Protein AF-A0A813QJ41-F1 (afdb_monomer_lite)

Foldseek 3Di:
DDDDDDDDDDDDPDDDDDPPPPPPPPPPPPPPPPPPDDDPPPCPPPVLVLLLCLCVLLVHDLPDDLVVSVVSLVVQLVVLPLVVVVVCNPRSVVSNVSSVVSNVQCVDPVSSVVSVVSNVVVVVVVVVVVVVVVVVVVVVVVVVVVVVVVVVVVVVVVVVVVVVVVVVVVVVVVVVVVVVVVVVVVCVVVVVVVVVVVVVVVVVVVVPDDDDDDDDDDPDDPDPDDD

Secondary structure (DSSP, 8-state):
----PPPPPP----PPPP------------------SSS-S----HHHHHHHTHHHHHT--TT--HHHHHHHHHHHHHHH-GGG-TTSHHHHHHHHHHHHHHHHHHHSHHHHHHHHHHHHHHHHHHHHHHHHHHHHHHHHHHHHHHHHHHHHHHHHHHHHHHHHHHHHHHHHHHHHHHHHHHHHHHTHHHHHHHHHHHHHHHHHHHTS---------PPPPPPPP--

InterPro domains:
  IPR001623 DnaJ domain [PF00226] (56-114)
  IPR001623 DnaJ domain [PR00625] (55-73)
  IPR001623 DnaJ domain [PR00625] (73-88)
  IPR001623 DnaJ domain [PR00625] (91-111)
  IPR001623 DnaJ domain [PS50076] (53-120)
  IPR001623 DnaJ domain [SM00271] (52-111)
  IPR001623 DnaJ domain [cd06257] (52-108)
  IPR036869 Chaperone J-domain superfamily [G3DSA:1.10.287.110] (46-141)
  IPR036869 Chaperone J-domain superfamily [SSF46565] (53-119)
  IPR042858 DnaJ homolog subfamily C member 8 [PTHR15606] (56-131)

Radius of gyration: 48.99 Å; chains: 1; bounding box: 105×66×130 Å

pLDDT: mean 74.3, std 21.2, range [27.84, 97.12]

Structure (mmCIF, N/CA/C/O backbone):
data_AF-A0A813QJ41-F1
#
_entry.id   AF-A0A813QJ41-F1
#
loop_
_atom_site.group_PDB
_atom_site.id
_atom_site.type_symbol
_atom_site.label_atom_id
_atom_site.label_alt_id
_atom_site.label_comp_id
_atom_site.label_asym_id
_atom_site.label_entity_id
_atom_site.label_seq_id
_atom_site.pdbx_PDB_ins_code
_atom_site.Cartn_x
_atom_site.Cartn_y
_atom_site.Cartn_z
_atom_site.occupancy
_atom_site.B_iso_or_equiv
_atom_site.auth_seq_id
_atom_site.auth_comp_id
_atom_site.auth_asym_id
_atom_site.auth_atom_id
_atom_site.pdbx_PDB_model_num
ATOM 1 N N . MET A 1 1 ? 64.466 35.428 -33.118 1.00 45.59 1 MET A N 1
ATOM 2 C CA . MET A 1 1 ? 63.566 35.087 -31.997 1.00 45.59 1 MET A CA 1
ATOM 3 C C . MET A 1 1 ? 62.638 33.987 -32.477 1.00 45.59 1 MET A C 1
ATOM 5 O O . MET A 1 1 ? 61.825 34.249 -33.348 1.00 45.59 1 MET A O 1
ATOM 9 N N . ASN A 1 2 ? 62.833 32.763 -31.991 1.00 49.00 2 ASN A N 1
ATOM 10 C CA . ASN A 1 2 ? 61.961 31.618 -32.255 1.00 49.00 2 ASN A CA 1
ATOM 11 C C . ASN A 1 2 ? 61.271 31.241 -30.940 1.00 49.00 2 ASN A C 1
ATOM 13 O O . ASN A 1 2 ? 61.963 31.115 -29.929 1.00 49.00 2 ASN A O 1
ATOM 17 N N . PRO A 1 3 ? 59.954 31.016 -30.961 1.00 51.16 3 PRO A N 1
ATOM 18 C CA . PRO A 1 3 ? 59.340 29.988 -30.126 1.00 51.16 3 PRO A CA 1
ATOM 19 C C . PRO A 1 3 ? 58.503 29.053 -31.020 1.00 51.16 3 PRO A C 1
ATOM 21 O O . PRO A 1 3 ? 57.574 29.477 -31.693 1.00 51.16 3 PRO A O 1
ATOM 24 N N . SER A 1 4 ? 58.983 27.832 -31.253 1.00 46.88 4 SER A N 1
ATOM 25 C CA . SER A 1 4 ? 58.663 26.612 -30.488 1.00 46.88 4 SER A CA 1
ATOM 26 C C . SER A 1 4 ? 57.298 26.024 -30.866 1.00 46.88 4 SER A C 1
ATOM 28 O O . SER A 1 4 ? 56.255 26.390 -30.331 1.00 46.88 4 SER A O 1
ATOM 30 N N . VAL A 1 5 ? 57.344 25.111 -31.838 1.00 57.12 5 VAL A N 1
ATOM 31 C CA . VAL A 1 5 ? 56.237 24.256 -32.284 1.00 57.12 5 VAL A CA 1
ATOM 32 C C . VAL A 1 5 ? 56.016 23.157 -31.233 1.00 57.12 5 VAL A C 1
ATOM 34 O O . VAL A 1 5 ? 56.995 22.509 -30.854 1.00 57.12 5 VAL A O 1
ATOM 37 N N . PRO A 1 6 ? 54.784 22.897 -30.759 1.00 59.56 6 PRO A N 1
ATOM 38 C CA . PRO A 1 6 ? 54.526 21.749 -29.896 1.00 59.56 6 PRO A CA 1
ATOM 39 C C . PRO A 1 6 ? 54.575 20.436 -30.707 1.00 59.56 6 PRO A C 1
ATOM 41 O O . PRO A 1 6 ? 54.076 20.397 -31.836 1.00 59.56 6 PRO A O 1
ATOM 44 N N . PRO A 1 7 ? 55.162 19.351 -30.170 1.00 53.16 7 PRO A N 1
ATOM 45 C CA . PRO A 1 7 ? 55.299 18.092 -30.892 1.00 53.16 7 PRO A CA 1
ATOM 46 C C . PRO A 1 7 ? 53.970 17.331 -30.985 1.00 53.16 7 PRO A C 1
ATOM 48 O O . PRO A 1 7 ? 53.174 17.302 -30.047 1.00 53.16 7 PRO A O 1
ATOM 51 N N . ALA A 1 8 ? 53.769 16.675 -32.130 1.00 48.00 8 ALA A N 1
ATOM 52 C CA . ALA A 1 8 ? 52.664 15.767 -32.394 1.00 48.00 8 ALA A CA 1
ATOM 53 C C . ALA A 1 8 ? 52.637 14.616 -31.375 1.00 48.00 8 ALA A C 1
ATOM 55 O O . ALA A 1 8 ? 53.604 13.865 -31.239 1.00 48.00 8 ALA A O 1
ATOM 56 N N . THR A 1 9 ? 51.517 14.471 -30.670 1.00 46.03 9 THR A N 1
ATOM 57 C CA . THR A 1 9 ? 51.250 13.328 -29.797 1.00 46.03 9 THR A CA 1
ATOM 58 C C . THR A 1 9 ? 50.919 12.113 -30.659 1.00 46.03 9 THR A C 1
ATOM 60 O O . THR A 1 9 ? 49.951 12.104 -31.418 1.00 46.03 9 THR A O 1
ATOM 63 N N . THR A 1 10 ? 51.759 11.092 -30.560 1.00 52.94 10 THR A N 1
ATOM 64 C CA . THR A 1 10 ? 51.550 9.755 -31.113 1.00 52.94 10 THR A CA 1
ATOM 65 C C . THR A 1 10 ? 50.331 9.078 -30.467 1.00 52.94 10 THR A C 1
ATOM 67 O O . THR A 1 10 ? 50.107 9.247 -29.267 1.00 52.94 10 THR A O 1
ATOM 70 N N . PRO A 1 11 ? 49.536 8.281 -31.206 1.00 43.28 11 PRO A N 1
ATOM 71 C CA . PRO A 1 11 ? 48.496 7.463 -30.598 1.00 43.28 11 PRO A CA 1
ATOM 72 C C . PRO A 1 11 ? 49.135 6.285 -29.852 1.00 43.28 11 PRO A C 1
ATOM 74 O O . PRO A 1 11 ? 49.730 5.387 -30.447 1.00 43.28 11 PRO A O 1
ATOM 77 N N . THR A 1 12 ? 49.011 6.312 -28.529 1.00 53.06 12 THR A N 1
ATOM 78 C CA . THR A 1 12 ? 49.316 5.206 -27.619 1.00 53.06 12 THR A CA 1
ATOM 79 C C . THR A 1 12 ? 48.526 3.952 -28.024 1.00 53.06 12 THR A C 1
ATOM 81 O O . THR A 1 12 ? 47.307 4.044 -28.201 1.00 53.06 12 THR A O 1
ATOM 84 N N . PRO A 1 13 ? 49.157 2.770 -28.148 1.00 44.47 13 PRO A N 1
ATOM 85 C CA . PRO A 1 13 ? 48.426 1.528 -28.349 1.00 44.47 13 PRO A CA 1
ATOM 86 C C . PRO A 1 13 ? 47.604 1.222 -27.092 1.00 44.47 13 PRO A C 1
ATOM 88 O O . PRO A 1 13 ? 48.145 1.124 -25.990 1.00 44.47 13 PRO A O 1
ATOM 91 N N . SER A 1 14 ? 46.284 1.110 -27.274 1.00 50.28 14 SER A N 1
ATOM 92 C CA . SER A 1 14 ? 45.329 0.680 -26.249 1.00 50.28 14 SER A CA 1
ATOM 93 C C . SER A 1 14 ? 45.817 -0.594 -25.567 1.00 50.28 14 SER A C 1
ATOM 95 O O . SER A 1 14 ? 45.905 -1.649 -26.195 1.00 50.28 14 SER A O 1
ATOM 97 N N . GLN A 1 15 ? 46.114 -0.491 -24.273 1.00 49.81 15 GLN A N 1
ATOM 98 C CA . GLN A 1 15 ? 46.201 -1.659 -23.410 1.00 49.81 15 GLN A CA 1
ATOM 99 C C . GLN A 1 15 ? 44.831 -2.356 -23.360 1.00 49.81 15 GLN A C 1
ATOM 101 O O . GLN A 1 15 ? 43.805 -1.671 -23.309 1.00 49.81 15 GLN A O 1
ATOM 106 N N . PRO A 1 16 ? 44.787 -3.698 -23.349 1.00 51.34 16 PRO A N 1
ATOM 107 C CA . PRO A 1 16 ? 43.549 -4.423 -23.120 1.00 51.34 16 PRO A CA 1
ATOM 108 C C . PRO A 1 16 ? 43.095 -4.206 -21.671 1.00 51.34 16 PRO A C 1
ATOM 110 O O . PRO A 1 16 ? 43.855 -4.422 -20.726 1.00 51.34 16 PRO A O 1
ATOM 113 N N . LEU A 1 17 ? 41.850 -3.756 -21.508 1.00 42.66 17 LEU A N 1
ATOM 114 C CA . LEU A 1 17 ? 41.169 -3.712 -20.215 1.00 42.66 17 LEU A CA 1
ATOM 115 C C . LEU A 1 17 ? 41.052 -5.139 -19.645 1.00 42.66 17 LEU A C 1
ATOM 117 O O . LEU A 1 17 ? 40.815 -6.075 -20.413 1.00 42.66 17 LEU A O 1
ATOM 121 N N . PRO A 1 18 ? 41.210 -5.316 -18.322 1.00 42.50 18 PRO A N 1
ATOM 122 C CA . PRO A 1 18 ? 41.155 -6.625 -17.687 1.00 42.50 18 PRO A CA 1
ATOM 123 C C . PRO A 1 18 ? 39.757 -7.238 -17.813 1.00 42.50 18 PRO A C 1
ATOM 125 O O . PRO A 1 18 ? 38.746 -6.540 -17.712 1.00 42.50 18 PRO A O 1
ATOM 128 N N . GLU A 1 19 ? 39.718 -8.557 -18.018 1.00 52.25 19 GLU A N 1
ATOM 129 C CA . GLU A 1 19 ? 38.514 -9.382 -17.943 1.00 52.25 19 GLU A CA 1
ATOM 130 C C . GLU A 1 19 ? 37.851 -9.214 -16.573 1.00 52.25 19 GLU A C 1
ATOM 132 O O . GLU A 1 19 ? 38.176 -9.892 -15.598 1.00 52.25 19 GLU A O 1
ATOM 137 N N . THR A 1 20 ? 36.881 -8.306 -16.492 1.00 41.53 20 THR A N 1
ATOM 138 C CA . THR A 1 20 ? 35.917 -8.311 -15.399 1.00 41.53 20 THR A CA 1
ATOM 139 C C . THR A 1 20 ? 34.983 -9.486 -15.631 1.00 41.53 20 THR A C 1
ATOM 141 O O . THR A 1 20 ? 34.042 -9.428 -16.426 1.00 41.53 20 THR A O 1
ATOM 144 N N . ILE A 1 21 ? 35.298 -10.567 -14.925 1.00 46.41 21 ILE A N 1
ATOM 145 C CA . ILE A 1 21 ? 34.441 -11.707 -14.625 1.00 46.41 21 ILE A CA 1
ATOM 146 C C . ILE A 1 21 ? 33.029 -11.181 -14.344 1.00 46.41 21 ILE A C 1
ATOM 148 O O . ILE A 1 21 ? 32.762 -10.577 -13.305 1.00 46.41 21 ILE A O 1
ATOM 152 N N . LYS A 1 22 ? 32.116 -11.400 -15.295 1.00 44.56 22 LYS A N 1
ATOM 153 C CA . LYS A 1 22 ? 30.679 -11.262 -15.069 1.00 44.56 22 LYS A CA 1
ATOM 154 C C . LYS A 1 22 ? 30.246 -12.418 -14.179 1.00 44.56 22 LYS A C 1
ATOM 156 O O . LYS A 1 22 ? 29.778 -13.444 -14.660 1.00 44.56 22 LYS A O 1
ATOM 161 N N . GLN A 1 23 ? 30.431 -12.262 -12.877 1.00 37.78 23 GLN A N 1
ATOM 162 C CA . GLN A 1 23 ? 29.629 -13.003 -11.924 1.00 37.78 23 GLN A CA 1
ATOM 163 C C . GLN A 1 23 ? 28.302 -12.253 -11.840 1.00 37.78 23 GLN A C 1
ATOM 165 O O . GLN A 1 23 ? 28.161 -11.277 -11.107 1.00 37.78 23 GLN A O 1
ATOM 170 N N . GLU A 1 24 ? 27.355 -12.647 -12.690 1.00 45.88 24 GLU A N 1
ATOM 171 C CA . GLU A 1 24 ? 25.970 -12.239 -12.506 1.00 45.88 24 GLU A CA 1
ATOM 172 C C . GLU A 1 24 ? 25.544 -12.699 -11.107 1.00 45.88 24 GLU A C 1
ATOM 174 O O . GLU A 1 24 ? 25.687 -13.889 -10.798 1.00 45.88 24 GLU A O 1
ATOM 179 N N . PRO A 1 25 ? 25.024 -11.820 -10.231 1.00 40.38 25 PRO A N 1
ATOM 180 C CA . PRO A 1 25 ? 24.236 -12.313 -9.128 1.00 40.38 25 PRO A CA 1
ATOM 181 C C . PRO A 1 25 ? 22.975 -12.902 -9.757 1.00 40.38 25 PRO A C 1
ATOM 183 O O . PRO A 1 25 ? 22.019 -12.195 -10.070 1.00 40.38 25 PRO A O 1
ATOM 186 N N . SER A 1 26 ? 22.999 -14.219 -9.963 1.00 41.19 26 SER A N 1
ATOM 187 C CA . SER A 1 26 ? 21.803 -15.043 -10.041 1.00 41.19 26 SER A CA 1
ATOM 188 C C . SER A 1 26 ? 21.040 -14.801 -8.746 1.00 41.19 26 SER A C 1
ATOM 190 O O . SER A 1 26 ? 21.241 -15.489 -7.745 1.00 41.19 26 SER A O 1
ATOM 192 N N . ILE A 1 27 ? 20.192 -13.773 -8.746 1.00 38.06 27 ILE A N 1
ATOM 193 C CA . ILE A 1 27 ? 19.140 -13.632 -7.757 1.00 38.06 27 ILE A CA 1
ATOM 194 C C . ILE A 1 27 ? 18.175 -14.745 -8.117 1.00 38.06 27 ILE A C 1
ATOM 196 O O . ILE A 1 27 ? 17.270 -14.586 -8.936 1.00 38.06 27 ILE A O 1
ATOM 200 N N . THR A 1 28 ? 18.445 -15.913 -7.541 1.00 32.81 28 THR A N 1
ATOM 201 C CA . THR A 1 28 ? 17.467 -16.966 -7.364 1.00 32.81 28 THR A CA 1
ATOM 202 C C . THR A 1 28 ? 16.201 -16.259 -6.920 1.00 32.81 28 THR A C 1
ATOM 204 O O . THR A 1 28 ? 16.167 -15.662 -5.841 1.00 32.81 28 THR A O 1
ATOM 207 N N . ILE A 1 29 ? 15.179 -16.276 -7.777 1.00 43.28 29 ILE A N 1
ATOM 208 C CA . ILE A 1 29 ? 13.811 -16.010 -7.363 1.00 43.28 29 ILE A CA 1
ATOM 209 C C . ILE A 1 29 ? 13.496 -17.169 -6.426 1.00 43.28 29 ILE A C 1
ATOM 211 O O . ILE A 1 29 ? 12.966 -18.202 -6.826 1.00 43.28 29 ILE A O 1
ATOM 215 N N . SER A 1 30 ? 13.952 -17.030 -5.181 1.00 32.22 30 SER A N 1
ATOM 216 C CA . SER A 1 30 ? 13.439 -17.789 -4.070 1.00 32.22 30 SER A CA 1
ATOM 217 C C . SER A 1 30 ? 11.982 -17.395 -4.046 1.00 32.22 30 SER A C 1
ATOM 219 O O . SER A 1 30 ? 11.634 -16.244 -3.776 1.00 32.22 30 SER A O 1
ATOM 221 N N . SER A 1 31 ? 11.164 -18.336 -4.494 1.00 35.25 31 SER A N 1
ATOM 222 C CA . SER A 1 31 ? 9.739 -18.387 -4.275 1.00 35.25 31 SER A CA 1
ATOM 223 C C . SER A 1 31 ? 9.488 -18.089 -2.803 1.00 35.25 31 SER A C 1
ATOM 225 O O . SER A 1 31 ? 9.473 -18.994 -1.971 1.00 35.25 31 SER A O 1
ATOM 227 N N . PHE A 1 32 ? 9.322 -16.810 -2.475 1.00 32.81 32 PHE A N 1
ATOM 228 C CA . PHE A 1 32 ? 8.710 -16.416 -1.229 1.00 32.81 32 PHE A CA 1
ATOM 229 C C . PHE A 1 32 ? 7.241 -16.750 -1.418 1.00 32.81 32 PHE A C 1
ATOM 231 O O . PHE A 1 32 ? 6.456 -15.983 -1.982 1.00 32.81 32 PHE A O 1
ATOM 238 N N . THR A 1 33 ? 6.923 -17.995 -1.078 1.00 27.84 33 THR A N 1
ATOM 239 C CA . THR A 1 33 ? 5.570 -18.471 -0.883 1.00 27.84 33 THR A CA 1
ATOM 240 C C . THR A 1 33 ? 4.866 -17.410 -0.061 1.00 27.84 33 THR A C 1
ATOM 242 O O . THR A 1 33 ? 5.228 -17.144 1.082 1.00 27.84 33 THR A O 1
ATOM 245 N N . THR A 1 34 ? 3.897 -16.743 -0.681 1.00 30.14 34 THR A N 1
ATOM 246 C CA . THR A 1 34 ? 2.934 -15.917 0.035 1.00 30.14 34 THR A CA 1
ATOM 247 C C . THR A 1 34 ? 2.073 -16.881 0.844 1.00 30.14 34 THR A C 1
ATOM 249 O O . THR A 1 34 ? 1.002 -17.295 0.421 1.00 30.14 34 THR A O 1
ATOM 252 N N . THR A 1 35 ? 2.606 -17.320 1.976 1.00 31.19 35 THR A N 1
ATOM 253 C CA . THR A 1 35 ? 1.904 -18.025 3.045 1.00 31.19 35 THR A CA 1
ATOM 254 C C . THR A 1 35 ? 2.051 -17.180 4.294 1.00 31.19 35 THR A C 1
ATOM 256 O O . THR A 1 35 ? 2.619 -17.620 5.276 1.00 31.19 35 THR A O 1
ATOM 259 N N . GLU A 1 36 ? 1.616 -15.928 4.214 1.00 36.50 36 GLU A N 1
ATOM 260 C CA . GLU A 1 36 ? 1.377 -15.077 5.381 1.00 36.50 36 GLU A CA 1
ATOM 261 C C . GLU A 1 36 ? 0.341 -14.022 4.975 1.00 36.50 36 GLU A C 1
ATOM 263 O O . GLU A 1 36 ? 0.530 -12.811 4.939 1.00 36.50 36 GLU A O 1
ATOM 268 N N . THR A 1 37 ? -0.807 -14.522 4.543 1.00 39.03 37 THR A N 1
ATOM 269 C CA . THR A 1 37 ? -2.072 -13.833 4.751 1.00 39.03 37 THR A CA 1
ATOM 270 C C . THR A 1 37 ? -3.029 -14.897 5.226 1.00 39.03 37 THR A C 1
ATOM 272 O O . THR A 1 37 ? -3.152 -15.942 4.588 1.00 39.03 37 THR A O 1
ATOM 275 N N . THR A 1 38 ? -3.727 -14.570 6.308 1.00 40.72 38 THR A N 1
ATOM 276 C CA . THR A 1 38 ? -4.741 -15.370 7.001 1.00 40.72 38 THR A CA 1
ATOM 277 C C . THR A 1 38 ? -4.180 -16.110 8.210 1.00 40.72 38 THR A C 1
ATOM 279 O O . THR A 1 38 ? -3.469 -17.101 8.085 1.00 40.72 38 THR A O 1
ATOM 282 N N . THR A 1 39 ? -4.636 -15.668 9.384 1.00 36.84 39 THR A N 1
ATOM 283 C CA . THR A 1 39 ? -4.497 -16.318 10.701 1.00 36.84 39 THR A CA 1
ATOM 284 C C . THR A 1 39 ? -3.220 -16.022 11.482 1.00 36.84 39 THR A C 1
ATOM 286 O O . THR A 1 39 ? -2.508 -16.924 11.875 1.00 36.84 39 THR A O 1
ATOM 289 N N . ASP A 1 40 ? -2.979 -14.750 11.780 1.00 35.72 40 ASP A N 1
ATOM 290 C CA . ASP A 1 40 ? -2.459 -14.382 13.103 1.00 35.72 40 ASP A CA 1
ATOM 291 C C . ASP A 1 40 ? -2.990 -12.988 13.445 1.00 35.72 40 ASP A C 1
ATOM 293 O O . ASP A 1 40 ? -2.279 -11.995 13.574 1.00 35.72 40 ASP A O 1
ATOM 297 N N . ILE A 1 41 ? -4.318 -12.914 13.566 1.00 41.22 41 ILE A N 1
ATOM 298 C CA . ILE A 1 41 ? -4.865 -12.050 14.607 1.00 41.22 41 ILE A CA 1
ATOM 299 C C . ILE A 1 41 ? -4.407 -12.766 15.879 1.00 41.22 41 ILE A C 1
ATOM 301 O O . ILE A 1 41 ? -4.879 -13.890 16.095 1.00 41.22 41 ILE A O 1
ATOM 305 N N . PRO A 1 42 ? -3.452 -12.220 16.661 1.00 39.50 42 PRO A N 1
ATOM 306 C CA . PRO A 1 42 ? -3.102 -12.839 17.927 1.00 39.50 42 PRO A CA 1
ATOM 307 C C . PRO A 1 42 ? -4.416 -13.049 18.661 1.00 39.50 42 PRO A C 1
ATOM 309 O O . PRO A 1 42 ? -5.295 -12.190 18.587 1.00 39.50 42 PRO A O 1
ATOM 312 N N . ALA A 1 43 ? -4.581 -14.201 19.303 1.00 38.53 43 ALA A N 1
ATOM 313 C CA . ALA A 1 43 ? -5.676 -14.433 20.225 1.00 38.53 43 ALA A CA 1
ATOM 314 C C . ALA A 1 43 ? -5.567 -13.407 21.369 1.00 38.53 43 ALA A C 1
ATOM 316 O O . ALA A 1 43 ? -5.097 -13.711 22.463 1.00 38.53 43 ALA A O 1
ATOM 317 N N . ILE A 1 44 ? -5.944 -12.160 21.087 1.00 43.91 44 ILE A N 1
ATOM 318 C CA . ILE A 1 44 ? -6.290 -11.146 22.057 1.00 43.91 44 ILE A CA 1
ATOM 319 C C . ILE A 1 44 ? -7.416 -11.828 22.801 1.00 43.91 44 ILE A C 1
ATOM 321 O O . ILE A 1 44 ? -8.421 -12.226 22.201 1.00 43.91 44 ILE A O 1
ATOM 325 N N . LYS A 1 45 ? -7.155 -12.114 24.076 1.00 40.38 45 LYS A N 1
ATOM 326 C CA . LYS A 1 45 ? -8.075 -12.835 24.946 1.00 40.38 45 LYS A CA 1
ATOM 327 C C . LYS A 1 45 ? -9.447 -12.231 24.708 1.00 40.38 45 LYS A C 1
ATOM 329 O O . LYS A 1 45 ? -9.596 -11.014 24.749 1.00 40.38 45 LYS A O 1
ATOM 334 N N . THR A 1 46 ? -10.435 -13.066 24.423 1.00 46.00 46 THR A N 1
ATOM 335 C CA . THR A 1 46 ? -11.793 -12.630 24.080 1.00 46.00 46 THR A CA 1
ATOM 336 C C . THR A 1 46 ? -12.395 -11.682 25.121 1.00 46.00 46 THR A C 1
ATOM 338 O O . THR A 1 46 ? -13.329 -10.965 24.803 1.00 46.00 46 THR A O 1
ATOM 341 N N . GLU A 1 47 ? -11.845 -11.635 26.338 1.00 46.69 47 GLU A N 1
ATOM 342 C CA . GLU A 1 47 ? -12.190 -10.668 27.384 1.00 46.69 47 GLU A CA 1
ATOM 343 C C . GLU A 1 47 ? -11.546 -9.273 27.228 1.00 46.69 47 GLU A C 1
ATOM 345 O O . GLU A 1 47 ? -12.170 -8.29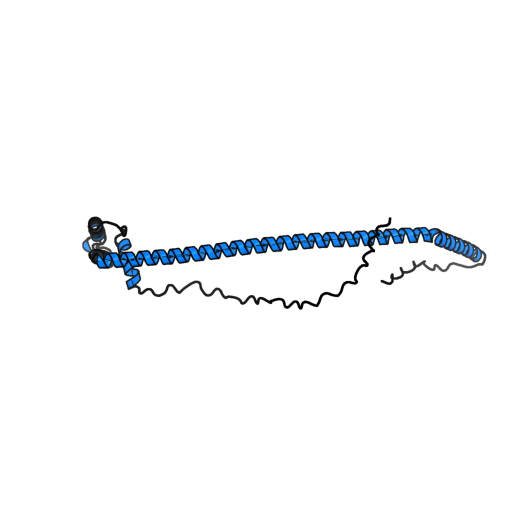0 27.614 1.00 46.69 47 GLU A O 1
ATOM 350 N N . GLU A 1 48 ? -10.347 -9.151 26.645 1.00 48.03 48 GLU A N 1
ATOM 351 C CA . GLU A 1 48 ? -9.680 -7.862 26.370 1.00 48.03 48 GLU A CA 1
ATOM 352 C C . GLU A 1 48 ? -10.312 -7.148 25.171 1.00 48.03 48 GLU A C 1
ATOM 354 O O . GLU A 1 48 ? -10.607 -5.962 25.269 1.00 48.03 48 GLU A O 1
ATOM 359 N N . LEU A 1 49 ? -10.655 -7.888 24.110 1.00 49.66 49 LEU A N 1
ATOM 360 C CA . LEU A 1 49 ? -11.486 -7.376 23.011 1.00 49.66 49 LEU A CA 1
ATOM 361 C C . LEU A 1 49 ? -12.875 -6.959 23.511 1.00 49.66 49 LEU A C 1
ATOM 363 O O . LEU A 1 49 ? -13.432 -5.971 23.055 1.00 49.66 49 LEU A O 1
ATOM 367 N N . PHE A 1 50 ? -13.444 -7.660 24.496 1.00 49.94 50 PHE A N 1
ATOM 368 C CA . PHE A 1 50 ? -14.750 -7.296 25.051 1.00 49.94 50 PHE A CA 1
ATOM 369 C C . PHE A 1 50 ? -14.716 -5.967 25.834 1.00 49.94 50 PHE A C 1
ATOM 371 O O . PHE A 1 50 ? -15.742 -5.292 25.905 1.00 49.94 50 PHE A O 1
ATOM 378 N N . ASN A 1 51 ? -13.550 -5.546 26.351 1.00 52.62 51 ASN A N 1
ATOM 379 C CA . ASN A 1 51 ? -13.359 -4.202 26.916 1.00 52.62 51 ASN A CA 1
ATOM 380 C C . ASN A 1 51 ? -13.378 -3.087 25.860 1.00 52.62 51 ASN A C 1
ATOM 382 O O . ASN A 1 51 ? -13.729 -1.955 26.187 1.00 52.62 51 ASN A O 1
ATOM 386 N N . GLU A 1 52 ? -13.053 -3.400 24.606 1.00 55.50 52 GLU A N 1
ATOM 387 C CA . GLU A 1 52 ? -13.012 -2.428 23.506 1.00 55.50 52 GLU A CA 1
ATOM 388 C C . GLU A 1 52 ? -14.417 -2.036 23.023 1.00 55.50 52 GLU A C 1
ATOM 390 O O . GLU A 1 52 ? -14.610 -0.940 22.504 1.00 55.50 52 GLU A O 1
ATOM 395 N N . PHE A 1 53 ? -15.423 -2.888 23.253 1.00 64.44 53 PHE A N 1
ATOM 396 C CA . PHE A 1 53 ? -16.756 -2.717 22.672 1.00 64.44 53 PHE A CA 1
ATOM 397 C C . PHE A 1 53 ? -17.811 -2.126 23.610 1.00 64.44 53 PHE A C 1
ATOM 399 O O . PHE A 1 53 ? -18.951 -1.992 23.189 1.00 64.44 53 PHE A O 1
ATOM 406 N N . TYR A 1 54 ? -17.528 -1.742 24.857 1.00 72.81 54 TYR A N 1
ATOM 407 C CA . TYR A 1 54 ? -18.608 -1.270 25.746 1.00 72.81 54 TYR A CA 1
ATOM 408 C C . TYR A 1 54 ? -19.234 0.063 25.324 1.00 72.81 54 TYR A C 1
ATOM 410 O O . TYR A 1 54 ? -20.451 0.236 25.440 1.00 72.81 54 TYR A O 1
ATOM 418 N N . THR A 1 55 ? -18.432 0.985 24.787 1.00 74.19 55 THR A N 1
ATOM 419 C CA . THR A 1 55 ? -18.938 2.211 24.149 1.00 74.19 55 THR A CA 1
ATOM 420 C C . THR A 1 55 ? -19.772 1.878 22.914 1.00 74.19 55 THR A C 1
ATOM 422 O O . THR A 1 55 ? -20.800 2.504 22.679 1.00 74.19 55 THR A O 1
ATOM 425 N N . GLU A 1 56 ? -19.399 0.835 22.174 1.00 80.31 56 GLU A N 1
ATOM 426 C CA . GLU A 1 56 ? -20.106 0.379 20.978 1.00 80.31 56 GLU A CA 1
ATOM 427 C C . GLU A 1 56 ? -21.396 -0.398 21.303 1.00 80.31 56 GLU A C 1
ATOM 429 O O . GLU A 1 56 ? -22.415 -0.205 20.642 1.00 80.31 56 GLU A O 1
ATOM 434 N N . VAL A 1 57 ? -21.415 -1.174 22.393 1.00 83.19 57 VAL A N 1
ATOM 435 C CA . VAL A 1 57 ? -22.601 -1.849 22.952 1.00 83.19 57 VAL A CA 1
ATOM 436 C C . VAL A 1 57 ? -23.646 -0.823 23.380 1.00 83.19 57 VAL A C 1
ATOM 438 O O . VAL A 1 57 ? -24.836 -1.005 23.122 1.00 83.19 57 VAL A O 1
ATOM 441 N N . LEU A 1 58 ? -23.215 0.272 24.013 1.00 84.69 58 LEU A N 1
ATOM 442 C CA . LEU A 1 58 ? -24.092 1.388 24.370 1.00 84.69 58 LEU A CA 1
ATOM 443 C C . LEU A 1 58 ? -24.340 2.354 23.196 1.00 84.69 58 LEU A C 1
ATOM 445 O O . LEU A 1 58 ? -25.244 3.185 23.283 1.00 84.69 58 LEU A O 1
ATOM 449 N N . GLN A 1 59 ? -23.605 2.216 22.088 1.00 83.06 59 GLN A N 1
ATOM 450 C CA . GLN A 1 59 ? -23.632 3.104 20.918 1.00 83.06 59 GLN A CA 1
ATOM 451 C C . GLN A 1 59 ? -23.420 4.580 21.289 1.00 83.06 59 GLN A C 1
ATOM 453 O O . GLN A 1 59 ? -24.187 5.458 20.889 1.00 83.06 59 GLN A O 1
ATOM 458 N N . ILE A 1 60 ? -22.397 4.844 22.097 1.00 85.19 60 ILE A N 1
ATOM 459 C CA . ILE A 1 60 ? -22.042 6.175 22.596 1.00 85.19 60 ILE A CA 1
ATOM 460 C C . ILE A 1 60 ? -20.649 6.586 22.142 1.00 85.19 60 ILE A C 1
ATOM 462 O O . ILE A 1 60 ? -19.777 5.749 21.908 1.00 85.19 60 ILE A O 1
ATOM 466 N N . ASP A 1 61 ? -20.433 7.898 22.085 1.00 80.75 61 ASP A N 1
ATOM 467 C CA . ASP A 1 61 ? -19.086 8.432 21.936 1.00 80.75 61 ASP A CA 1
ATOM 468 C C . ASP A 1 61 ? -18.252 8.126 23.199 1.00 80.75 61 ASP A C 1
ATOM 470 O O . ASP A 1 61 ? -18.765 8.261 24.318 1.00 80.75 61 ASP A O 1
ATOM 474 N N . PRO A 1 62 ? -16.969 7.746 23.068 1.00 76.56 62 PRO A N 1
ATOM 475 C CA . PRO A 1 62 ? -16.112 7.462 24.219 1.00 76.56 62 PRO A CA 1
ATOM 476 C C . PRO A 1 62 ? -15.951 8.659 25.183 1.00 76.56 62 PRO A C 1
ATOM 478 O O . PRO A 1 62 ? -15.782 8.476 26.396 1.00 76.56 62 PRO A O 1
ATOM 481 N N . ASN A 1 63 ? -16.074 9.889 24.674 1.00 77.25 63 ASN A N 1
ATOM 482 C CA . ASN A 1 63 ? -15.911 11.136 25.427 1.00 77.25 63 ASN A CA 1
ATOM 483 C C . ASN A 1 63 ? -17.226 11.700 25.987 1.00 77.25 63 ASN A C 1
ATOM 485 O O . ASN A 1 63 ? -17.240 12.803 26.535 1.00 77.25 63 ASN A O 1
ATOM 489 N N . LEU A 1 64 ? -18.339 10.974 25.868 1.00 84.19 64 LEU A N 1
ATOM 490 C CA . LEU A 1 64 ? -19.649 11.467 26.292 1.00 84.19 64 LEU A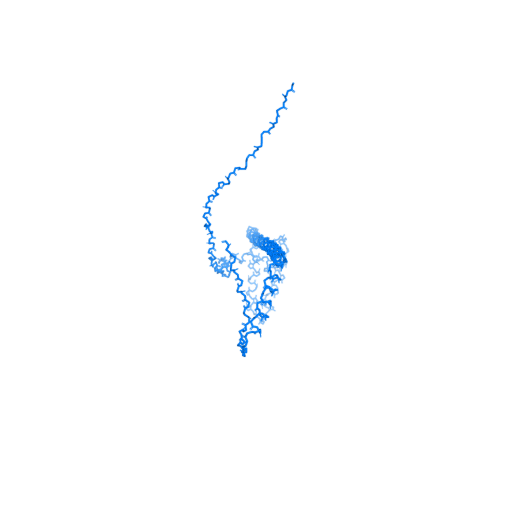 CA 1
ATOM 491 C C . LEU A 1 64 ? -19.736 11.654 27.821 1.00 84.19 64 LEU A C 1
ATOM 493 O O . LEU A 1 64 ? -19.085 10.946 28.596 1.00 84.19 64 LEU A O 1
ATOM 497 N N . ALA A 1 65 ? -20.551 12.607 28.281 1.00 87.06 65 ALA A N 1
ATOM 498 C CA . ALA A 1 65 ? -20.777 12.823 29.708 1.00 87.06 65 ALA A CA 1
ATOM 499 C C . ALA A 1 65 ? -21.529 11.637 30.336 1.00 87.06 65 ALA A C 1
ATOM 501 O O . ALA A 1 65 ? -22.413 11.050 29.711 1.00 87.06 65 ALA A O 1
ATOM 502 N N . PHE A 1 66 ? -21.229 11.312 31.599 1.00 86.31 66 PHE A N 1
ATOM 503 C CA . PHE A 1 66 ? -21.847 10.174 32.297 1.00 86.31 66 PHE A CA 1
ATOM 504 C C . PHE A 1 66 ? -23.384 10.255 32.347 1.00 86.31 66 PHE A C 1
ATOM 506 O O . PHE A 1 66 ? -24.070 9.240 32.242 1.00 86.31 66 PHE A O 1
ATOM 513 N N . GLU A 1 67 ? -23.942 11.465 32.430 1.00 88.94 67 GLU A N 1
ATOM 514 C CA . GLU A 1 67 ? -25.392 11.675 32.402 1.00 88.94 67 GLU A CA 1
ATOM 515 C C . GLU A 1 67 ? -26.034 11.137 31.112 1.00 88.94 67 GLU A C 1
ATOM 517 O O . GLU A 1 67 ? -27.108 10.529 31.142 1.00 88.94 67 GLU A O 1
ATOM 522 N N . ASP A 1 68 ? -25.358 11.302 29.977 1.00 90.06 68 ASP A N 1
ATOM 523 C CA . ASP A 1 68 ? -25.849 10.840 28.683 1.00 90.06 68 ASP A CA 1
ATOM 524 C C . ASP A 1 68 ? -25.639 9.332 28.500 1.00 90.06 68 ASP A C 1
ATOM 526 O O . ASP A 1 68 ? -26.493 8.661 27.916 1.00 90.06 68 ASP A O 1
ATOM 530 N N . ILE A 1 69 ? -24.587 8.769 29.107 1.00 89.44 69 ILE A N 1
ATOM 531 C CA . ILE A 1 69 ? -24.394 7.313 29.224 1.00 89.44 69 ILE A CA 1
ATOM 532 C C . ILE A 1 69 ? -25.571 6.690 29.984 1.00 89.44 69 ILE A C 1
ATOM 534 O O . ILE A 1 69 ? -26.162 5.711 29.526 1.00 89.44 69 ILE A O 1
ATOM 538 N N . ALA A 1 70 ? -25.980 7.289 31.106 1.00 91.12 70 ALA A N 1
ATOM 539 C CA . ALA A 1 70 ? -27.112 6.811 31.895 1.00 91.12 70 ALA A CA 1
ATOM 540 C C . ALA A 1 70 ? -28.446 6.905 31.133 1.00 91.12 70 ALA A C 1
ATOM 542 O O . ALA A 1 70 ? -29.277 5.995 31.219 1.00 91.12 70 ALA A O 1
ATOM 543 N N . LYS A 1 71 ? -28.664 7.974 30.355 1.00 92.88 71 LYS A N 1
ATOM 544 C CA . LYS A 1 71 ? -29.846 8.104 29.481 1.00 92.88 71 LYS A CA 1
ATOM 545 C C . LYS A 1 71 ? -29.870 7.007 28.418 1.00 92.88 71 LYS A C 1
ATOM 547 O O . LYS A 1 71 ? -30.905 6.365 28.219 1.00 92.88 71 LYS A O 1
ATOM 552 N N . GLN A 1 72 ? -28.737 6.763 27.769 1.00 92.94 72 GLN A N 1
ATOM 553 C CA . GLN A 1 72 ? -28.621 5.760 26.719 1.00 92.94 72 GLN A CA 1
ATOM 554 C C . GLN A 1 72 ? -28.765 4.333 27.266 1.00 92.94 72 GLN A C 1
ATOM 556 O O . GLN A 1 72 ? -29.493 3.528 26.683 1.00 92.94 72 GLN A O 1
ATOM 561 N N . TYR A 1 73 ? -28.183 4.042 28.432 1.00 94.06 73 TYR A N 1
ATOM 562 C CA . TYR A 1 73 ? -28.379 2.779 29.143 1.00 94.06 73 TYR A CA 1
ATOM 563 C C . TYR A 1 73 ? -29.859 2.503 29.417 1.00 94.06 73 TYR A C 1
ATOM 565 O O . TYR A 1 73 ? -30.342 1.411 29.118 1.00 94.06 73 TYR A O 1
ATOM 573 N N . ARG A 1 74 ? -30.614 3.491 29.923 1.00 93.81 74 ARG A N 1
ATOM 574 C CA . ARG A 1 74 ? -32.062 3.341 30.166 1.00 93.81 74 ARG A CA 1
ATOM 575 C C . ARG A 1 74 ? -32.817 3.025 28.877 1.00 93.81 74 ARG A C 1
ATOM 577 O O . ARG A 1 74 ? -33.657 2.127 28.866 1.00 93.81 74 ARG A O 1
ATOM 584 N N . LYS A 1 75 ? -32.495 3.730 27.789 1.00 94.00 75 LYS A N 1
ATOM 585 C CA . LYS A 1 75 ? -33.108 3.518 26.472 1.00 94.00 75 LYS A CA 1
ATOM 586 C C . LYS A 1 75 ? -32.849 2.103 25.953 1.00 94.00 75 LYS A C 1
ATOM 588 O O . LYS A 1 75 ? -33.798 1.413 25.592 1.00 94.00 75 LYS A O 1
ATOM 593 N N . LEU A 1 76 ? -31.592 1.659 25.947 1.00 92.75 76 LEU A N 1
ATOM 594 C CA . LEU A 1 76 ? -31.217 0.329 25.463 1.00 92.75 76 LEU A CA 1
ATOM 595 C C . LEU A 1 76 ? -31.772 -0.779 26.353 1.00 92.75 76 LEU A C 1
ATOM 597 O O . LEU A 1 76 ? -32.358 -1.723 25.834 1.00 92.75 76 LEU A O 1
ATOM 601 N N . SER A 1 77 ? -31.700 -0.620 27.675 1.00 93.25 77 SER A N 1
ATOM 602 C CA . SER A 1 77 ? -32.258 -1.566 28.649 1.00 93.25 77 SER A CA 1
ATOM 603 C C . SER A 1 77 ? -33.742 -1.825 28.422 1.00 93.25 77 SER A C 1
ATOM 605 O O . SER A 1 77 ? -34.182 -2.967 28.480 1.00 93.25 77 SER A O 1
ATOM 607 N N . MET A 1 78 ? -34.523 -0.783 28.116 1.00 92.69 78 MET A N 1
ATOM 608 C CA . MET A 1 78 ? -35.942 -0.941 27.791 1.00 92.69 78 MET A CA 1
ATOM 609 C C . MET A 1 78 ? -36.172 -1.670 26.464 1.00 92.69 78 MET A C 1
ATOM 611 O O . MET A 1 78 ? -37.163 -2.384 26.341 1.00 92.69 78 MET A O 1
ATOM 615 N N . LEU A 1 79 ? -35.290 -1.494 25.479 1.00 91.12 79 LEU A N 1
ATOM 616 C CA . LEU A 1 79 ? -35.401 -2.158 24.179 1.00 91.12 79 LEU A CA 1
ATOM 617 C C . LEU A 1 79 ? -35.080 -3.651 24.269 1.00 91.12 79 LEU A C 1
ATOM 619 O O . LEU A 1 79 ? -35.758 -4.452 23.632 1.00 91.12 79 LEU A O 1
ATOM 623 N N . VAL A 1 80 ? -34.083 -4.026 25.073 1.00 93.50 80 VAL A N 1
ATOM 624 C CA . VAL A 1 80 ? -33.618 -5.419 25.198 1.00 93.50 80 VAL A CA 1
ATOM 625 C C . VAL A 1 80 ? -34.214 -6.161 26.398 1.00 93.50 80 VAL A C 1
ATOM 627 O O . VAL A 1 80 ? -33.841 -7.297 26.657 1.00 93.50 80 VAL A O 1
ATOM 630 N N . HIS A 1 81 ? -35.155 -5.563 27.132 1.00 92.31 81 HIS A N 1
ATOM 631 C CA . HIS A 1 81 ? -35.740 -6.194 28.317 1.00 92.31 81 HIS A CA 1
ATOM 632 C C . HIS A 1 81 ? -36.501 -7.492 27.957 1.00 92.31 81 HIS A C 1
ATOM 634 O O . HIS A 1 81 ? -37.325 -7.463 27.034 1.00 92.31 81 HIS A O 1
ATOM 640 N N . PRO A 1 82 ? -36.315 -8.610 28.689 1.00 91.75 82 PRO A N 1
ATOM 641 C CA . PRO A 1 82 ? -36.948 -9.896 28.368 1.00 91.75 82 PRO A CA 1
ATOM 642 C C . PRO A 1 82 ? -38.484 -9.856 28.444 1.00 91.75 82 PRO A C 1
ATOM 644 O O . PRO A 1 82 ? -39.147 -10.443 27.596 1.00 91.75 82 PRO A O 1
ATOM 647 N N . ASP A 1 83 ? -39.057 -9.085 29.376 1.00 92.25 83 ASP A N 1
ATOM 648 C CA . ASP A 1 83 ? -40.520 -8.898 29.502 1.00 92.25 83 ASP A CA 1
ATOM 649 C C . ASP A 1 83 ? -41.157 -8.239 28.263 1.00 92.25 83 ASP A C 1
ATOM 651 O O . ASP A 1 83 ? -42.267 -8.570 27.857 1.00 92.25 83 ASP A O 1
ATOM 655 N N . LYS A 1 84 ? -40.430 -7.324 27.607 1.00 90.06 84 LYS A N 1
ATOM 656 C CA . LYS A 1 84 ? -40.902 -6.633 26.395 1.00 90.06 84 LYS A CA 1
ATOM 657 C C . LYS A 1 84 ? -40.646 -7.439 25.120 1.00 90.06 84 LYS A C 1
ATOM 659 O O . LYS A 1 84 ? -41.211 -7.113 24.080 1.00 90.06 84 LYS A O 1
ATOM 664 N N . ASN A 1 85 ? -39.833 -8.495 25.207 1.00 90.44 85 ASN A N 1
ATOM 665 C CA . ASN A 1 85 ? -39.442 -9.358 24.095 1.00 90.44 85 ASN A CA 1
ATOM 666 C C . ASN A 1 85 ? -39.801 -10.837 24.366 1.00 90.44 85 ASN A C 1
ATOM 668 O O . ASN A 1 85 ? -38.925 -11.704 24.298 1.00 90.44 85 ASN A O 1
ATOM 672 N N . PRO A 1 86 ? -41.086 -11.165 24.620 1.00 89.12 86 PRO A N 1
ATOM 673 C CA . PRO A 1 86 ? -41.503 -12.512 25.027 1.00 89.12 86 PRO A CA 1
ATOM 674 C C . PRO A 1 86 ? -41.278 -13.581 23.946 1.00 89.12 86 PRO A C 1
ATOM 676 O O . PRO A 1 86 ? -41.214 -14.766 24.253 1.00 89.12 86 PRO A O 1
ATOM 679 N N . ASN A 1 87 ? -41.122 -13.175 22.682 1.00 90.75 87 ASN A N 1
ATOM 680 C CA . ASN A 1 87 ? -40.877 -14.087 21.562 1.00 90.75 87 ASN A CA 1
ATOM 681 C C . ASN A 1 87 ? -39.426 -14.607 21.507 1.00 90.75 87 ASN A C 1
ATOM 683 O O . ASN A 1 87 ? -39.169 -15.604 20.838 1.00 90.75 87 ASN A O 1
ATOM 687 N N . GLN A 1 88 ? -38.470 -13.916 22.144 1.00 90.25 88 GLN A N 1
ATOM 688 C CA . GLN A 1 88 ? -37.040 -14.270 22.150 1.00 90.25 88 GLN A CA 1
ATOM 689 C C . GLN A 1 88 ? -36.397 -13.942 23.516 1.00 90.25 88 GLN A C 1
ATOM 691 O O . GLN A 1 88 ? -35.479 -13.119 23.582 1.00 90.25 88 GLN A O 1
ATOM 696 N N . PRO A 1 89 ? -36.857 -14.563 24.617 1.00 89.19 89 PRO A N 1
ATOM 697 C CA . PRO A 1 89 ? -36.456 -14.174 25.969 1.00 89.19 89 PRO A CA 1
ATOM 698 C C . PRO A 1 89 ? -34.967 -14.419 26.243 1.00 89.19 89 PRO A C 1
ATOM 700 O O . PRO A 1 89 ? -34.318 -13.595 26.877 1.00 89.19 89 PRO A O 1
ATOM 703 N N . GLU A 1 90 ? -34.402 -15.508 25.717 1.00 90.31 90 GLU A N 1
ATOM 704 C CA . GLU A 1 90 ? -32.990 -15.857 25.914 1.00 90.31 90 GLU A CA 1
ATOM 705 C C . GLU A 1 90 ? -32.054 -14.842 25.239 1.00 90.31 90 GLU A C 1
ATOM 707 O O . GLU A 1 90 ? -31.123 -14.327 25.853 1.00 90.31 90 GLU A O 1
ATOM 712 N N . ARG A 1 91 ? -32.355 -14.460 23.991 1.00 88.75 91 ARG A N 1
ATOM 713 C CA . ARG A 1 91 ? -31.586 -13.441 23.265 1.00 88.75 91 ARG A CA 1
ATOM 714 C C . ARG A 1 91 ? -31.695 -12.065 23.923 1.00 88.75 91 ARG A C 1
ATOM 716 O O . ARG A 1 91 ? -30.706 -11.338 23.984 1.00 88.75 91 ARG A O 1
ATOM 723 N N . ALA A 1 92 ? -32.888 -11.711 24.397 1.00 90.81 92 ALA A N 1
ATOM 724 C CA . ALA A 1 92 ? -33.130 -10.470 25.122 1.00 90.81 92 ALA A CA 1
ATOM 725 C C . ALA A 1 92 ? -32.328 -10.427 26.433 1.00 90.81 92 ALA A C 1
ATOM 727 O O . ALA A 1 92 ? -31.666 -9.431 26.707 1.00 90.81 92 ALA A O 1
ATOM 728 N N . GLN A 1 93 ? -32.295 -11.534 27.181 1.00 91.06 93 GLN A N 1
ATOM 729 C CA . GLN A 1 93 ? -31.510 -11.658 28.407 1.00 91.06 93 GLN A CA 1
ATOM 730 C C . GLN A 1 93 ? -30.011 -11.454 28.154 1.00 91.06 93 GLN A C 1
ATOM 732 O O . GLN A 1 93 ? -29.393 -10.625 28.817 1.00 91.06 93 GLN A O 1
ATOM 737 N N . VAL A 1 94 ? -29.444 -12.135 27.153 1.00 89.75 94 VAL A N 1
ATOM 738 C CA . VAL A 1 94 ? -28.022 -11.985 26.790 1.00 89.75 94 VAL A CA 1
ATOM 739 C C . VAL A 1 94 ? -27.694 -10.538 26.406 1.00 89.75 94 VAL A C 1
ATOM 741 O O . VAL A 1 94 ? -26.687 -9.983 26.845 1.00 89.75 94 VAL A O 1
ATOM 744 N N . ALA A 1 95 ? -28.556 -9.890 25.616 1.00 88.06 95 ALA A N 1
ATOM 745 C CA . ALA A 1 95 ? -28.367 -8.494 25.230 1.00 88.06 95 ALA A CA 1
ATOM 746 C C . ALA A 1 95 ? -28.492 -7.533 26.427 1.00 88.06 95 ALA A C 1
ATOM 748 O O . ALA A 1 95 ? -27.707 -6.593 26.550 1.00 88.06 95 ALA A O 1
ATOM 749 N N . PHE A 1 96 ? -29.444 -7.775 27.330 1.00 91.56 96 PHE A N 1
ATOM 750 C CA . PHE A 1 96 ? -29.619 -6.993 28.553 1.00 91.56 96 PHE A CA 1
ATOM 751 C C . PHE A 1 96 ? -28.409 -7.109 29.481 1.00 91.56 96 PHE A C 1
ATOM 753 O O . PHE A 1 96 ? -27.916 -6.101 29.986 1.00 91.56 96 PHE A O 1
ATOM 760 N N . GLU A 1 97 ? -27.890 -8.320 29.667 1.00 90.44 97 GLU A N 1
ATOM 761 C CA . GLU A 1 97 ? -26.681 -8.564 30.451 1.00 90.44 97 GLU A CA 1
ATOM 762 C C . GLU A 1 97 ? -25.468 -7.848 29.857 1.00 90.44 97 GLU A C 1
ATOM 764 O O . GLU A 1 97 ? -24.717 -7.219 30.603 1.00 90.44 97 GLU A O 1
ATOM 769 N N . ALA A 1 98 ? -25.311 -7.860 28.529 1.00 89.19 98 ALA A N 1
ATOM 770 C CA . ALA A 1 98 ? -24.244 -7.128 27.850 1.00 89.19 98 ALA A CA 1
ATOM 771 C C . ALA A 1 98 ? -24.344 -5.608 28.079 1.00 89.19 98 ALA A C 1
ATOM 773 O O . ALA A 1 98 ? -23.355 -4.978 28.452 1.00 89.19 98 ALA A O 1
ATOM 774 N N . VAL A 1 99 ? -25.540 -5.026 27.930 1.00 91.19 99 VAL A N 1
ATOM 775 C CA . VAL A 1 99 ? -25.792 -3.590 28.161 1.00 91.19 99 VAL A CA 1
ATOM 776 C C . VAL A 1 99 ? -25.556 -3.204 29.628 1.00 91.19 99 VAL A C 1
ATOM 778 O O . VAL A 1 99 ? -24.954 -2.168 29.909 1.00 91.19 99 VAL A O 1
ATOM 781 N N . ASN A 1 100 ? -25.975 -4.045 30.575 1.00 91.38 100 ASN A N 1
ATOM 782 C CA . ASN A 1 100 ? -25.768 -3.821 32.007 1.00 91.38 100 ASN A CA 1
ATOM 783 C C . ASN A 1 100 ? -24.290 -3.930 32.401 1.00 91.38 100 ASN A C 1
ATOM 785 O O . ASN A 1 100 ? -23.785 -3.111 33.167 1.00 91.38 100 ASN A O 1
ATOM 789 N N . LYS A 1 101 ? -23.573 -4.915 31.851 1.00 89.50 101 LYS A N 1
ATOM 790 C CA . LYS A 1 101 ? -22.130 -5.059 32.057 1.00 89.50 101 LYS A CA 1
ATOM 791 C C . LYS A 1 101 ? -21.375 -3.840 31.519 1.00 89.50 101 LYS A C 1
ATOM 793 O O . LYS A 1 101 ? -20.526 -3.314 32.228 1.00 89.50 101 LYS A O 1
ATOM 798 N N . ALA A 1 102 ? -21.745 -3.352 30.332 1.00 88.38 102 ALA A N 1
ATOM 799 C CA . ALA A 1 102 ? -21.180 -2.138 29.743 1.00 88.38 102 ALA A CA 1
ATOM 800 C C . ALA A 1 102 ? -21.368 -0.911 30.641 1.00 88.38 102 ALA A C 1
ATOM 802 O O . ALA A 1 102 ? -20.416 -0.183 30.907 1.00 88.38 102 ALA A O 1
ATOM 803 N N . TYR A 1 103 ? -22.585 -0.703 31.147 1.00 90.00 103 TYR A N 1
ATOM 804 C CA . TYR A 1 103 ? -22.886 0.435 32.012 1.00 90.00 103 TYR A CA 1
ATOM 805 C C . TYR A 1 103 ? -22.081 0.408 33.317 1.00 90.00 103 TYR A C 1
ATOM 807 O O . TYR A 1 103 ? -21.498 1.423 33.681 1.00 90.00 103 TYR A O 1
ATOM 815 N N . LYS A 1 104 ? -21.983 -0.752 33.983 1.00 88.56 104 LYS A N 1
ATOM 816 C CA . LYS A 1 104 ? -21.235 -0.894 35.246 1.00 88.56 104 LYS A CA 1
ATOM 817 C C . LYS A 1 104 ? -19.747 -0.576 35.111 1.00 88.56 104 LYS A C 1
ATOM 819 O O . LYS A 1 104 ? -19.173 0.023 36.008 1.00 88.56 104 LYS A O 1
ATOM 824 N N . LEU A 1 105 ? -19.134 -0.955 33.995 1.00 85.12 105 LEU A N 1
ATOM 825 C CA . LEU A 1 105 ? -17.714 -0.686 33.747 1.00 85.12 105 LEU A CA 1
ATOM 826 C C . LEU A 1 105 ? -17.451 0.780 33.390 1.00 85.12 105 LEU A C 1
ATOM 828 O O . LEU A 1 105 ? -16.377 1.306 33.658 1.00 85.12 105 LEU A O 1
ATOM 832 N N . LEU A 1 106 ? -18.433 1.454 32.784 1.00 84.88 106 LEU A N 1
ATOM 833 C CA . LEU A 1 106 ? -18.354 2.888 32.496 1.00 84.88 106 LEU A CA 1
ATOM 834 C C . LEU A 1 106 ? -18.746 3.768 33.691 1.00 84.88 106 LEU A C 1
ATOM 836 O O . LEU A 1 106 ? -18.510 4.976 33.650 1.00 84.88 106 LEU A O 1
ATOM 840 N N . GLU A 1 107 ? -19.355 3.182 34.723 1.00 87.06 107 GLU A N 1
ATOM 841 C CA . GLU A 1 107 ? -19.679 3.845 35.987 1.00 87.06 107 GLU A CA 1
ATOM 842 C C . GLU A 1 107 ? -18.427 4.094 36.838 1.00 87.06 107 GLU A C 1
ATOM 844 O O . GLU A 1 107 ? -18.317 5.157 37.449 1.00 87.06 107 GLU A O 1
ATOM 849 N N . ASP A 1 108 ? -17.453 3.176 36.829 1.00 87.69 108 ASP A N 1
ATOM 850 C CA . ASP A 1 108 ? -16.146 3.411 37.449 1.00 87.69 108 ASP A CA 1
ATOM 851 C C . ASP A 1 108 ? -15.250 4.243 36.515 1.00 87.69 108 ASP A C 1
ATOM 853 O O . ASP A 1 108 ? -14.827 3.805 35.443 1.00 87.69 108 ASP A O 1
ATOM 857 N N . GLU A 1 109 ? -14.917 5.461 36.944 1.00 85.81 109 GLU A N 1
ATOM 858 C CA . GLU A 1 109 ? -14.056 6.385 36.202 1.00 85.81 109 GLU A CA 1
ATOM 859 C C . GLU A 1 109 ? -12.670 5.791 35.888 1.00 85.81 109 GLU A C 1
ATOM 861 O O . GLU A 1 109 ? -12.104 6.044 34.818 1.00 85.81 109 GLU A O 1
ATOM 866 N N . LYS A 1 110 ? -12.124 4.956 36.781 1.00 87.44 110 LYS A N 1
ATOM 867 C CA . LYS A 1 110 ? -10.823 4.307 36.588 1.00 87.44 110 LYS A CA 1
ATOM 868 C C . LYS A 1 110 ? -10.890 3.239 35.500 1.00 87.44 110 LYS A C 1
ATOM 870 O O . LYS A 1 110 ? -9.982 3.153 34.671 1.00 87.44 110 LYS A O 1
ATOM 875 N N . GLU A 1 111 ? -11.944 2.430 35.500 1.00 83.44 111 GLU A N 1
ATOM 876 C CA . GLU A 1 111 ? -12.152 1.397 34.483 1.00 83.44 111 GLU A CA 1
ATOM 877 C C . GLU A 1 111 ? -12.494 2.014 33.131 1.00 83.44 111 GLU A C 1
ATOM 879 O O . GLU A 1 111 ? -11.920 1.611 32.116 1.00 83.44 111 GLU A O 1
ATOM 884 N N . ARG A 1 112 ? -13.321 3.065 33.120 1.00 83.56 112 ARG A N 1
ATOM 885 C CA . ARG A 1 112 ? -13.604 3.862 31.927 1.00 83.56 112 ARG A CA 1
ATOM 886 C C . ARG A 1 112 ? -12.319 4.371 31.288 1.00 83.56 112 ARG A C 1
ATOM 888 O O . ARG A 1 112 ? -12.116 4.159 30.096 1.00 83.56 112 ARG A O 1
ATOM 895 N N . LYS A 1 113 ? -11.438 5.012 32.062 1.00 84.81 113 LYS A N 1
ATOM 896 C CA . LYS A 1 113 ? -10.175 5.540 31.534 1.00 84.81 113 LYS A CA 1
ATOM 897 C C . LYS A 1 113 ? -9.311 4.436 30.920 1.00 84.81 113 LYS A C 1
ATOM 899 O O . LYS A 1 113 ? -8.804 4.606 29.818 1.00 84.81 113 LYS A O 1
ATOM 904 N N . LYS A 1 114 ? -9.206 3.287 31.592 1.00 84.00 114 LYS A N 1
ATOM 905 C CA . LYS A 1 114 ? -8.469 2.128 31.074 1.00 84.00 114 LYS A CA 1
ATOM 906 C C . LYS A 1 114 ? -9.055 1.615 29.753 1.00 84.00 114 LYS A C 1
ATOM 908 O O . LYS A 1 114 ? -8.297 1.282 28.852 1.00 84.00 114 LYS A O 1
ATOM 913 N N . CYS A 1 115 ? -10.382 1.564 29.623 1.00 79.25 115 CYS A N 1
ATOM 914 C CA . CYS A 1 115 ? -11.030 1.167 28.370 1.00 79.25 115 CYS A CA 1
ATOM 915 C C . CYS A 1 115 ? -10.710 2.150 27.233 1.00 79.25 115 CYS A C 1
ATOM 917 O O . CYS A 1 115 ? -10.412 1.714 26.125 1.00 79.25 115 CYS A O 1
ATOM 919 N N . LEU A 1 116 ? -10.715 3.460 27.509 1.00 81.31 116 LEU A N 1
ATOM 920 C CA . LEU A 1 116 ? -10.346 4.485 26.525 1.00 81.31 116 LEU A CA 1
ATOM 921 C C . LEU A 1 116 ? -8.888 4.352 26.070 1.00 81.31 116 LEU A C 1
ATOM 923 O O . LEU A 1 116 ? -8.627 4.385 24.873 1.00 81.31 116 LEU A O 1
ATOM 927 N N . GLU A 1 117 ? -7.958 4.141 27.006 1.00 83.56 117 GLU A N 1
ATOM 928 C CA . GLU A 1 117 ? -6.532 3.952 26.701 1.00 83.56 117 GLU A CA 1
ATOM 929 C C . GLU A 1 117 ? -6.298 2.735 25.789 1.00 83.56 117 GLU A C 1
ATOM 931 O O . GLU A 1 117 ? -5.558 2.837 24.813 1.00 83.56 117 GLU A O 1
ATOM 936 N N . VAL A 1 118 ? -6.975 1.608 26.048 1.00 81.06 118 VAL A N 1
ATOM 937 C CA . VAL A 1 118 ? -6.885 0.408 25.193 1.00 81.06 118 VAL A CA 1
ATOM 938 C C . VAL A 1 118 ? -7.450 0.671 23.795 1.00 81.06 118 VAL A C 1
ATOM 940 O O . VAL A 1 118 ? -6.837 0.288 22.800 1.00 81.06 118 VAL A O 1
ATOM 943 N N . VAL A 1 119 ? -8.596 1.350 23.701 1.00 77.44 119 VAL A N 1
ATOM 944 C CA . VAL A 1 119 ? -9.220 1.686 22.413 1.00 77.44 119 VAL A CA 1
ATOM 945 C C . VAL A 1 119 ? -8.329 2.619 21.593 1.00 77.44 119 VAL A C 1
ATOM 947 O O . VAL A 1 119 ? -8.189 2.423 20.386 1.00 77.44 119 VAL A O 1
ATOM 950 N N . ASP A 1 120 ? -7.717 3.622 22.217 1.00 79.88 120 ASP A N 1
ATOM 951 C CA . ASP A 1 120 ? -6.819 4.538 21.517 1.00 79.88 120 ASP A CA 1
ATOM 952 C C . ASP A 1 120 ? -5.524 3.838 21.083 1.00 79.88 120 ASP A C 1
ATOM 954 O O . ASP A 1 120 ? -5.117 3.989 19.930 1.00 79.88 120 ASP A O 1
ATOM 958 N N . GLU A 1 121 ? -4.949 2.966 21.916 1.00 82.19 121 GLU A N 1
ATOM 959 C CA . GLU A 1 121 ? -3.811 2.128 21.520 1.00 82.19 121 GLU A CA 1
ATOM 960 C C . GLU A 1 121 ? -4.159 1.218 20.327 1.00 82.19 121 GLU A C 1
ATOM 962 O O . GLU A 1 121 ? -3.373 1.077 19.384 1.00 82.19 121 GLU A O 1
ATOM 967 N N . ALA A 1 122 ? -5.348 0.612 20.326 1.00 77.62 122 ALA A N 1
ATOM 968 C CA . ALA A 1 122 ? -5.814 -0.214 19.219 1.00 77.62 122 ALA A CA 1
ATOM 969 C C . ALA A 1 122 ? -5.948 0.600 17.919 1.00 77.62 122 ALA A C 1
ATOM 971 O O . ALA A 1 122 ? -5.487 0.151 16.864 1.00 77.62 122 ALA A O 1
ATOM 972 N N . LYS A 1 123 ? -6.506 1.819 17.984 1.00 78.31 123 LYS A N 1
ATOM 973 C CA . LYS A 1 123 ? -6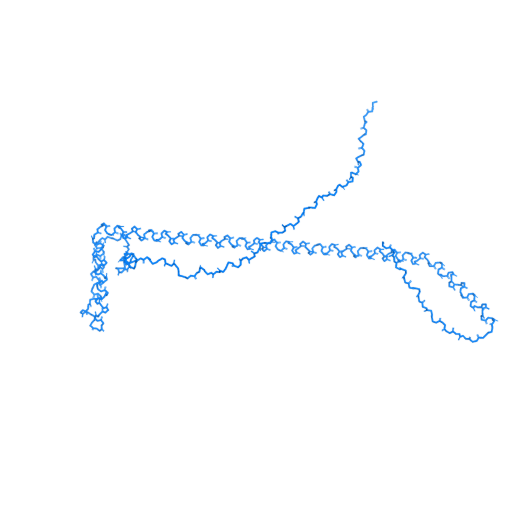.585 2.732 16.830 1.00 78.31 123 LYS A CA 1
ATOM 974 C C . LYS A 1 123 ? -5.202 3.087 16.298 1.00 78.31 123 LYS A C 1
ATOM 976 O O . LYS A 1 123 ? -4.990 3.001 15.091 1.00 78.31 123 LYS A O 1
ATOM 981 N N . GLU A 1 124 ? -4.265 3.442 17.174 1.00 81.50 124 GLU A N 1
ATOM 982 C CA . GLU A 1 124 ? -2.894 3.780 16.781 1.00 81.50 124 GLU A CA 1
ATOM 983 C C . GLU A 1 124 ? -2.204 2.599 16.089 1.00 81.50 124 GLU A C 1
ATOM 985 O O . GLU A 1 124 ? -1.587 2.767 15.037 1.00 81.50 124 GLU A O 1
ATOM 990 N N . ARG A 1 125 ? -2.359 1.375 16.609 1.00 80.00 125 ARG A N 1
ATOM 991 C CA . ARG A 1 125 ? -1.801 0.165 15.982 1.00 80.00 125 ARG A CA 1
ATOM 992 C C . ARG A 1 125 ? -2.371 -0.081 14.586 1.00 80.00 125 ARG A C 1
ATOM 994 O O . ARG A 1 125 ? -1.609 -0.386 13.665 1.00 80.00 125 ARG A O 1
ATOM 1001 N N . VAL A 1 126 ? -3.688 0.044 14.423 1.00 79.38 126 VAL A N 1
ATOM 1002 C CA . VAL A 1 126 ? -4.357 -0.112 13.122 1.00 79.38 126 VAL A CA 1
ATOM 1003 C C . VAL A 1 126 ? -3.905 0.979 12.153 1.00 79.38 126 VAL A C 1
ATOM 1005 O O . VAL A 1 126 ? -3.596 0.687 10.996 1.00 79.38 126 VAL A O 1
ATOM 1008 N N . GLU A 1 127 ? -3.802 2.223 12.616 1.00 81.50 127 GLU A N 1
ATOM 1009 C CA . GLU A 1 127 ? -3.348 3.336 11.791 1.00 81.50 127 GLU A CA 1
ATOM 1010 C C . GLU A 1 127 ? -1.886 3.162 11.349 1.00 81.50 127 GLU A C 1
ATOM 1012 O O . GLU A 1 127 ? -1.565 3.357 10.175 1.00 81.50 127 GLU A O 1
ATOM 1017 N N . GLU A 1 128 ? -0.999 2.710 12.236 1.00 83.25 128 GLU A N 1
ATOM 1018 C CA . GLU A 1 128 ? 0.394 2.406 11.897 1.00 83.25 128 GLU A CA 1
ATOM 1019 C C . GLU A 1 128 ? 0.518 1.226 10.926 1.00 83.25 128 GLU A C 1
ATOM 1021 O O . GLU A 1 128 ? 1.322 1.266 9.988 1.00 83.25 128 GLU A O 1
ATOM 1026 N N . MET A 1 129 ? -0.297 0.182 11.093 1.00 82.69 129 MET A N 1
ATOM 1027 C CA . MET A 1 129 ? -0.384 -0.912 10.125 1.00 82.69 129 MET A CA 1
ATOM 1028 C C . MET A 1 129 ? -0.789 -0.383 8.742 1.00 82.69 129 MET A C 1
ATOM 1030 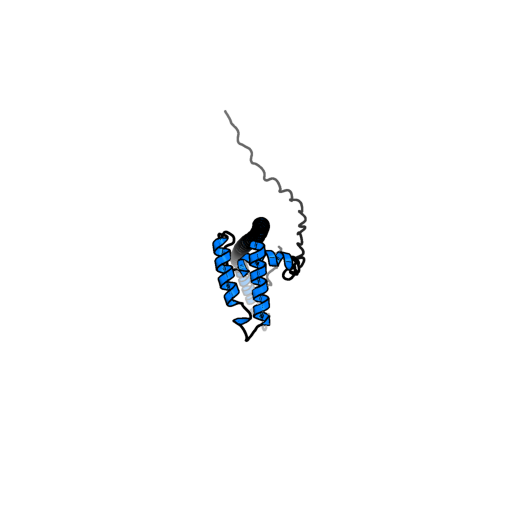O O . MET A 1 129 ? -0.149 -0.716 7.740 1.00 82.69 129 MET A O 1
ATOM 1034 N N . TYR A 1 130 ? -1.810 0.475 8.684 1.00 84.12 130 TYR A N 1
ATOM 1035 C CA . TYR A 1 130 ? -2.302 1.062 7.442 1.00 84.12 130 TYR A CA 1
ATOM 1036 C C . TYR A 1 130 ? -1.254 1.965 6.777 1.00 84.12 130 TYR A C 1
ATOM 1038 O O . TYR A 1 130 ? -0.971 1.799 5.589 1.00 84.12 130 TYR A O 1
ATOM 1046 N N . LYS A 1 131 ? -0.593 2.850 7.537 1.00 87.62 131 LYS A N 1
ATOM 1047 C CA . LYS A 1 131 ? 0.517 3.689 7.046 1.00 87.62 131 LYS A CA 1
ATOM 1048 C C . LYS A 1 131 ? 1.647 2.842 6.458 1.00 87.62 131 LYS A C 1
ATOM 1050 O O . LYS A 1 131 ? 2.128 3.139 5.364 1.00 87.62 131 LYS A O 1
ATOM 1055 N N . ARG A 1 132 ? 2.048 1.756 7.133 1.00 89.12 132 ARG A N 1
ATOM 1056 C CA . ARG A 1 132 ? 3.090 0.835 6.637 1.00 89.12 132 ARG A CA 1
ATOM 1057 C C . ARG A 1 132 ? 2.671 0.111 5.361 1.00 89.12 132 ARG A C 1
ATOM 1059 O O . ARG A 1 132 ? 3.476 0.004 4.434 1.00 89.12 132 ARG A O 1
ATOM 1066 N N . ALA A 1 133 ? 1.431 -0.365 5.290 1.00 88.50 133 ALA A N 1
ATOM 1067 C CA . ALA A 1 133 ? 0.900 -1.029 4.102 1.00 88.50 133 ALA A CA 1
ATOM 1068 C C . ALA A 1 133 ? 0.850 -0.074 2.899 1.00 88.50 133 ALA A C 1
ATOM 1070 O O . ALA A 1 133 ? 1.332 -0.419 1.817 1.00 88.50 133 ALA A O 1
ATOM 1071 N N . LEU A 1 134 ? 0.344 1.147 3.104 1.00 92.69 134 LEU A N 1
ATOM 1072 C CA . LEU A 1 134 ? 0.325 2.199 2.089 1.00 92.69 134 LEU A CA 1
ATOM 1073 C C . LEU A 1 134 ? 1.728 2.551 1.605 1.00 92.69 134 LEU A C 1
ATOM 1075 O O . LEU A 1 134 ? 1.955 2.643 0.397 1.00 92.69 134 LEU A O 1
ATOM 1079 N N . TRP A 1 135 ? 2.676 2.713 2.528 1.00 94.25 135 TRP A N 1
ATOM 1080 C CA . TRP A 1 135 ? 4.068 2.988 2.192 1.00 94.25 135 TRP A CA 1
ATOM 1081 C C . TRP A 1 135 ? 4.668 1.872 1.333 1.00 94.25 135 TRP A C 1
ATOM 1083 O O . TRP A 1 135 ? 5.192 2.137 0.253 1.00 94.25 135 TRP A O 1
ATOM 1093 N N . SER A 1 136 ? 4.521 0.612 1.756 1.00 92.31 136 SER A N 1
ATOM 1094 C CA . SER A 1 136 ? 5.009 -0.548 1.002 1.00 92.31 136 SER A CA 1
ATOM 1095 C C . SER A 1 136 ? 4.414 -0.608 -0.406 1.00 92.31 136 SER A C 1
ATOM 1097 O O . SER A 1 136 ? 5.149 -0.785 -1.379 1.00 92.31 136 SER A O 1
ATOM 1099 N N . MET A 1 137 ? 3.097 -0.418 -0.531 1.00 90.62 137 MET A N 1
ATOM 1100 C CA . MET A 1 137 ? 2.407 -0.397 -1.821 1.00 90.62 137 MET A CA 1
ATOM 1101 C C . MET A 1 137 ? 2.944 0.719 -2.722 1.00 90.62 137 MET A C 1
ATOM 1103 O O . MET A 1 137 ? 3.272 0.487 -3.883 1.00 90.62 137 MET A O 1
ATOM 1107 N N . THR A 1 138 ? 3.098 1.916 -2.166 1.00 94.44 138 THR A N 1
ATOM 1108 C CA . THR A 1 138 ? 3.589 3.095 -2.882 1.00 94.44 138 THR A CA 1
ATOM 1109 C C . THR A 1 138 ? 5.020 2.889 -3.384 1.00 94.44 138 THR A C 1
ATOM 1111 O O . THR A 1 138 ? 5.303 3.113 -4.560 1.00 94.44 138 THR A O 1
ATOM 1114 N N . CYS A 1 139 ? 5.922 2.380 -2.540 1.00 94.19 139 CYS A N 1
ATOM 1115 C CA . CYS A 1 139 ? 7.288 2.048 -2.947 1.00 94.19 139 CYS A CA 1
ATOM 1116 C C . CYS A 1 139 ? 7.331 0.977 -4.046 1.00 94.19 139 CYS A C 1
ATOM 1118 O O . CYS A 1 139 ? 8.123 1.101 -4.980 1.00 94.19 139 CYS A O 1
ATOM 1120 N N . LYS A 1 140 ? 6.476 -0.054 -3.970 1.00 93.25 140 LYS A N 1
ATOM 1121 C CA . LYS A 1 140 ? 6.367 -1.082 -5.019 1.00 93.25 140 LYS A CA 1
ATOM 1122 C C . LYS A 1 140 ? 5.932 -0.479 -6.352 1.00 93.25 140 LYS A C 1
ATOM 1124 O O . LYS A 1 140 ? 6.577 -0.758 -7.357 1.00 93.25 140 LYS A O 1
ATOM 1129 N N . LEU A 1 141 ? 4.924 0.397 -6.347 1.00 93.31 141 LEU A N 1
ATOM 1130 C CA . LEU A 1 141 ? 4.468 1.098 -7.550 1.00 93.31 141 LEU A CA 1
ATOM 1131 C C . LEU A 1 141 ? 5.591 1.927 -8.181 1.00 93.31 141 LEU A C 1
ATOM 1133 O O . LEU A 1 141 ? 5.824 1.820 -9.382 1.00 93.31 141 LEU A O 1
ATOM 1137 N N . PHE A 1 142 ? 6.336 2.698 -7.385 1.00 94.94 142 PHE A N 1
ATOM 1138 C CA . PHE A 1 142 ? 7.483 3.448 -7.903 1.00 94.94 142 PHE A CA 1
ATOM 1139 C C . PHE A 1 142 ? 8.567 2.530 -8.486 1.00 94.94 142 PHE A C 1
ATOM 1141 O O . PHE A 1 142 ? 9.095 2.809 -9.562 1.00 94.94 142 PHE A O 1
ATOM 1148 N N . ALA A 1 143 ? 8.861 1.404 -7.831 1.00 94.06 143 ALA A N 1
ATOM 1149 C CA . ALA A 1 143 ? 9.817 0.423 -8.339 1.00 94.06 143 ALA A CA 1
ATOM 1150 C C . ALA A 1 143 ? 9.335 -0.278 -9.624 1.00 94.06 143 ALA A C 1
ATOM 1152 O O . ALA A 1 143 ? 10.145 -0.620 -10.486 1.00 94.06 143 ALA A O 1
ATOM 1153 N N . ASP A 1 144 ? 8.035 -0.536 -9.766 1.00 91.00 144 ASP A N 1
ATOM 1154 C CA . ASP A 1 144 ? 7.438 -1.077 -10.994 1.00 91.00 144 ASP A CA 1
ATOM 1155 C C . ASP A 1 144 ? 7.519 -0.070 -12.146 1.00 91.00 144 ASP A C 1
ATOM 1157 O O . ASP A 1 144 ? 7.907 -0.435 -13.258 1.00 91.00 144 ASP A O 1
ATOM 1161 N N . ILE A 1 145 ? 7.224 1.203 -11.867 1.00 92.94 145 ILE A N 1
ATOM 1162 C CA . ILE A 1 145 ? 7.321 2.298 -12.838 1.00 92.94 145 ILE A CA 1
ATOM 1163 C C . ILE A 1 145 ? 8.758 2.442 -13.349 1.00 92.94 145 ILE A C 1
ATOM 1165 O O . ILE A 1 145 ? 8.967 2.484 -14.562 1.00 92.94 145 ILE A O 1
ATOM 1169 N N . GLU A 1 146 ? 9.759 2.452 -12.466 1.00 92.88 146 GLU A N 1
ATOM 1170 C CA . GLU A 1 146 ? 11.154 2.600 -12.901 1.00 92.88 146 GLU A CA 1
ATOM 1171 C C . GLU A 1 146 ? 11.629 1.384 -13.711 1.00 92.88 146 GLU A C 1
ATOM 1173 O O . GLU A 1 146 ? 12.285 1.538 -14.742 1.00 92.88 146 GLU A O 1
ATOM 1178 N N . ARG A 1 147 ? 11.215 0.167 -13.331 1.00 92.44 147 ARG A N 1
ATOM 1179 C CA . ARG A 1 147 ? 11.492 -1.047 -14.121 1.00 92.44 147 ARG A CA 1
ATOM 1180 C C . ARG A 1 147 ? 10.894 -0.982 -15.524 1.00 92.44 147 ARG A C 1
ATOM 1182 O O . ARG A 1 147 ? 11.517 -1.451 -16.476 1.00 92.44 147 ARG A O 1
ATOM 1189 N N . LEU A 1 148 ? 9.691 -0.426 -15.669 1.00 92.06 148 LEU A N 1
ATOM 1190 C CA . LEU A 1 148 ? 9.067 -0.225 -16.978 1.00 92.06 148 LEU A CA 1
ATOM 1191 C C . LEU A 1 148 ? 9.833 0.803 -17.813 1.00 92.06 148 LEU A C 1
ATOM 1193 O O . LEU A 1 148 ? 10.057 0.557 -19.000 1.00 92.06 148 LEU A O 1
ATOM 1197 N N . ARG A 1 149 ? 10.276 1.901 -17.193 1.00 94.44 149 ARG A N 1
ATOM 1198 C CA . ARG A 1 149 ? 11.053 2.953 -17.858 1.00 94.44 149 ARG A CA 1
ATOM 1199 C C . ARG A 1 149 ? 12.365 2.416 -18.426 1.00 94.44 149 ARG A C 1
ATOM 1201 O O . ARG A 1 149 ? 12.618 2.577 -19.618 1.00 94.44 149 ARG A O 1
ATOM 1208 N N . VAL A 1 150 ? 13.145 1.709 -17.608 1.00 94.19 150 VAL A N 1
ATOM 1209 C CA . VAL A 1 150 ? 14.429 1.117 -18.022 1.00 94.19 150 VAL A CA 1
ATOM 1210 C C . VAL A 1 150 ? 14.236 0.144 -19.187 1.00 94.19 150 VAL A C 1
ATOM 1212 O O . VAL A 1 150 ? 14.909 0.267 -20.209 1.00 94.19 150 VAL A O 1
ATOM 1215 N N . ARG A 1 151 ? 13.252 -0.760 -19.097 1.00 92.00 151 ARG A N 1
ATOM 1216 C CA . ARG A 1 151 ? 12.960 -1.728 -20.167 1.00 92.00 151 ARG A CA 1
ATOM 1217 C C . ARG A 1 151 ? 12.592 -1.046 -21.489 1.00 92.00 151 ARG A C 1
ATOM 1219 O O . ARG A 1 151 ? 12.925 -1.533 -22.569 1.00 92.00 151 ARG A O 1
ATOM 1226 N N . GLU A 1 152 ? 11.874 0.074 -21.431 1.00 87.44 152 GLU A N 1
ATOM 1227 C CA . GLU A 1 152 ? 11.520 0.825 -22.633 1.00 87.44 152 GLU A CA 1
ATOM 1228 C C . GLU A 1 152 ? 12.741 1.514 -23.262 1.00 87.44 152 GLU A C 1
ATOM 1230 O O . GLU A 1 152 ? 12.889 1.512 -24.490 1.00 87.44 152 GLU A O 1
ATOM 1235 N N . GLU A 1 153 ? 13.619 2.084 -22.438 1.00 92.25 153 GLU A N 1
ATOM 1236 C CA . GLU A 1 153 ? 14.874 2.695 -22.878 1.00 92.25 153 GLU A CA 1
ATOM 1237 C C . GLU A 1 153 ? 15.806 1.661 -23.525 1.00 92.25 153 GLU A C 1
ATOM 1239 O O . GLU A 1 153 ? 16.342 1.926 -24.604 1.00 92.25 153 GLU A O 1
ATOM 1244 N N . GLU A 1 154 ? 15.921 0.464 -22.944 1.00 94.12 154 GLU A N 1
ATOM 1245 C CA . GLU A 1 154 ? 16.666 -0.669 -23.507 1.00 94.12 154 GLU A CA 1
ATOM 1246 C C . GLU A 1 154 ? 16.124 -1.071 -24.880 1.00 94.12 154 GLU A C 1
ATOM 1248 O O . GLU A 1 154 ? 16.871 -1.092 -25.858 1.00 94.12 154 GLU A O 1
ATOM 1253 N N . ARG A 1 155 ? 14.806 -1.270 -25.006 1.00 94.25 155 ARG A N 1
ATOM 1254 C CA . ARG A 1 155 ? 14.170 -1.601 -26.291 1.00 94.25 155 ARG A CA 1
ATOM 1255 C C . ARG A 1 155 ? 14.430 -0.526 -27.352 1.00 94.25 155 ARG A C 1
ATOM 1257 O O . ARG A 1 155 ? 14.720 -0.840 -28.508 1.00 94.25 155 ARG A O 1
ATOM 1264 N N . LYS A 1 156 ? 14.337 0.757 -26.984 1.00 95.56 156 LYS A N 1
ATOM 1265 C CA . LYS A 1 156 ? 14.654 1.880 -27.886 1.00 95.56 156 LYS A CA 1
ATOM 1266 C C . LYS A 1 156 ? 16.143 1.912 -28.244 1.00 95.56 156 LYS A C 1
ATOM 1268 O O . LYS A 1 156 ? 16.492 2.300 -29.359 1.00 95.56 156 LYS A O 1
ATOM 1273 N N . ALA A 1 157 ? 17.034 1.549 -27.324 1.00 95.31 157 ALA A N 1
ATOM 1274 C CA . ALA A 1 157 ? 18.468 1.460 -27.579 1.00 95.31 157 ALA A CA 1
ATOM 1275 C C . ALA A 1 157 ? 18.804 0.305 -28.534 1.00 95.31 157 ALA A C 1
ATOM 1277 O O . ALA A 1 157 ? 19.536 0.521 -29.499 1.00 95.31 157 ALA A O 1
ATOM 1278 N N . GLU A 1 158 ? 18.215 -0.874 -28.337 1.00 94.94 158 GLU A N 1
ATOM 1279 C CA . GLU A 1 158 ? 18.362 -2.026 -29.231 1.00 94.94 158 GLU A CA 1
ATOM 1280 C C . GLU A 1 158 ? 17.841 -1.731 -30.636 1.00 94.94 158 GLU A C 1
ATOM 1282 O O . GLU A 1 158 ? 18.516 -2.028 -31.620 1.00 94.94 158 GLU A O 1
ATOM 1287 N N . GLU A 1 159 ? 16.683 -1.080 -30.762 1.00 95.31 159 GLU A N 1
ATOM 1288 C CA . GLU A 1 159 ? 16.140 -0.717 -32.072 1.00 95.31 159 GLU A CA 1
ATOM 1289 C C . GLU A 1 159 ? 17.045 0.285 -32.805 1.00 95.31 159 GLU A C 1
ATOM 1291 O O . GLU A 1 159 ? 17.278 0.150 -34.009 1.00 95.31 159 GLU A O 1
ATOM 1296 N N . ARG A 1 160 ? 17.597 1.272 -32.083 1.00 95.62 160 ARG A N 1
ATOM 1297 C CA . ARG A 1 160 ? 18.595 2.200 -32.636 1.00 9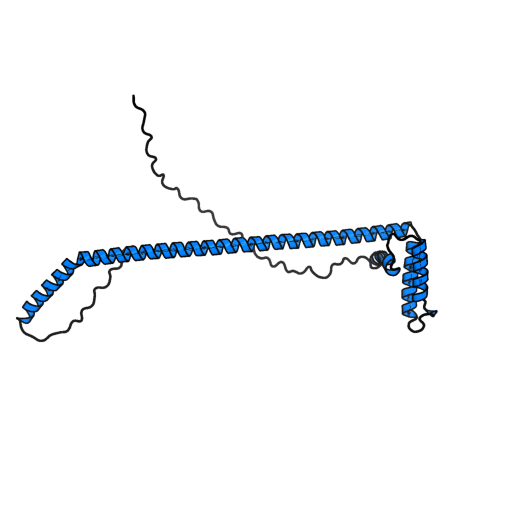5.62 160 ARG A CA 1
ATOM 1298 C C . ARG A 1 160 ? 19.859 1.465 -33.072 1.00 95.62 160 ARG A C 1
ATOM 1300 O O . ARG A 1 160 ? 20.360 1.747 -34.157 1.00 95.62 160 ARG A O 1
ATOM 1307 N N . LYS A 1 161 ? 20.343 0.514 -32.267 1.00 97.00 161 LYS A N 1
ATOM 1308 C CA . LYS A 1 161 ? 21.511 -0.313 -32.593 1.00 97.00 161 LYS A CA 1
ATOM 1309 C C . LYS A 1 161 ? 21.264 -1.145 -33.852 1.00 97.00 161 LYS A C 1
ATOM 1311 O O . LYS A 1 161 ? 22.068 -1.077 -34.774 1.00 97.00 161 LYS A O 1
ATOM 1316 N N . ARG A 1 162 ? 20.121 -1.832 -33.938 1.00 97.12 162 ARG A N 1
ATOM 1317 C CA . ARG A 1 162 ? 19.728 -2.631 -35.108 1.00 97.12 162 ARG A CA 1
ATOM 1318 C C . ARG A 1 162 ? 19.643 -1.784 -36.377 1.00 97.12 162 ARG A C 1
ATOM 1320 O O . ARG A 1 162 ? 20.173 -2.178 -37.406 1.00 97.12 162 ARG A O 1
ATOM 1327 N N . LYS A 1 163 ? 19.014 -0.605 -36.311 1.00 96.75 163 LYS A N 1
ATOM 1328 C CA . LYS A 1 163 ? 18.938 0.319 -37.459 1.00 96.75 163 LYS A CA 1
ATOM 1329 C C . LYS A 1 163 ? 20.317 0.826 -37.887 1.00 96.75 163 LYS A C 1
ATOM 1331 O O . LYS A 1 163 ? 20.546 1.014 -39.077 1.00 96.75 163 LYS A O 1
ATOM 1336 N N . ALA A 1 164 ? 21.220 1.073 -36.937 1.00 96.56 164 ALA A N 1
ATOM 1337 C CA . ALA A 1 164 ? 22.586 1.488 -37.244 1.00 96.56 164 ALA A CA 1
ATOM 1338 C C . ALA A 1 164 ? 23.383 0.368 -37.931 1.00 96.56 164 ALA A C 1
ATOM 1340 O O . ALA A 1 164 ? 24.073 0.640 -38.909 1.00 96.56 164 ALA A O 1
ATOM 1341 N N . GLU A 1 165 ? 23.242 -0.873 -37.462 1.00 95.12 165 GLU A N 1
ATOM 1342 C CA . GLU A 1 165 ? 23.863 -2.062 -38.058 1.00 95.12 165 GLU A CA 1
ATOM 1343 C C . GLU A 1 165 ? 23.326 -2.335 -39.466 1.00 95.12 165 GLU A C 1
ATOM 1345 O O . GLU A 1 165 ? 24.102 -2.425 -40.407 1.00 95.12 165 GLU A O 1
ATOM 1350 N N . GLU A 1 166 ? 22.005 -2.329 -39.658 1.00 96.19 166 GLU A N 1
ATOM 1351 C CA . GLU A 1 166 ? 21.390 -2.508 -40.980 1.00 96.19 166 GLU A CA 1
ATOM 1352 C C . GLU A 1 166 ? 21.823 -1.421 -41.975 1.00 96.19 166 GLU A C 1
ATOM 1354 O O . GLU A 1 166 ? 22.067 -1.698 -43.152 1.00 96.19 166 GLU A O 1
ATOM 1359 N N . LYS A 1 167 ? 21.960 -0.174 -41.507 1.00 95.62 167 LYS A N 1
ATOM 1360 C CA . LYS A 1 167 ? 22.480 0.919 -42.328 1.00 95.62 167 LYS A CA 1
ATOM 1361 C C . LYS A 1 167 ? 23.948 0.692 -42.694 1.00 95.62 167 LYS A C 1
ATOM 1363 O O . LYS A 1 167 ? 24.302 0.901 -43.851 1.00 95.62 167 LYS A O 1
ATOM 1368 N N . ALA A 1 168 ? 24.781 0.265 -41.746 1.00 96.12 168 ALA A N 1
ATOM 1369 C CA . ALA A 1 168 ? 26.188 -0.039 -41.994 1.00 96.12 168 ALA A CA 1
ATOM 1370 C C . ALA A 1 168 ? 26.345 -1.195 -42.997 1.00 96.12 168 ALA A C 1
ATOM 1372 O O . ALA A 1 168 ? 27.052 -1.038 -43.990 1.00 96.12 168 ALA A O 1
ATOM 1373 N N . ASP A 1 169 ? 25.599 -2.286 -42.813 1.00 96.38 169 ASP A N 1
ATOM 1374 C CA . ASP A 1 169 ? 25.533 -3.421 -43.740 1.00 96.38 169 ASP A CA 1
ATOM 1375 C C . ASP A 1 169 ? 25.048 -2.995 -45.130 1.00 96.38 169 ASP A C 1
ATOM 1377 O O . ASP A 1 169 ? 25.560 -3.445 -46.157 1.00 96.38 169 ASP A O 1
ATOM 1381 N N . GLY A 1 170 ? 24.035 -2.127 -45.189 1.00 96.44 170 GLY A N 1
ATOM 1382 C CA . GLY A 1 170 ? 23.519 -1.572 -46.436 1.00 96.44 170 GLY A CA 1
ATOM 1383 C C . GLY A 1 170 ? 24.558 -0.715 -47.159 1.00 96.44 170 GLY A C 1
ATOM 1384 O O . GLY A 1 170 ? 24.729 -0.841 -48.373 1.00 96.44 170 GLY A O 1
ATOM 1385 N N . GLU A 1 171 ? 25.285 0.127 -46.423 1.00 95.50 171 GLU A N 1
ATOM 1386 C CA . GLU A 1 171 ? 26.388 0.933 -46.946 1.00 95.50 171 GLU A CA 1
ATOM 1387 C C . GLU A 1 171 ? 27.557 0.061 -47.424 1.00 95.50 171 GLU A C 1
ATOM 1389 O O . GLU A 1 171 ? 28.109 0.328 -48.492 1.00 95.50 171 GLU A O 1
ATOM 1394 N N . GLU A 1 172 ? 27.912 -0.995 -46.690 1.00 95.38 172 GLU A N 1
ATOM 1395 C CA . GLU A 1 172 ? 28.940 -1.966 -47.078 1.00 95.38 172 GLU A CA 1
ATOM 1396 C C . GLU A 1 172 ? 28.544 -2.711 -48.356 1.00 95.38 172 GLU A C 1
ATOM 1398 O O . GLU A 1 172 ? 29.290 -2.698 -49.336 1.00 95.38 172 GLU A O 1
ATOM 1403 N N . LYS A 1 173 ? 27.326 -3.261 -48.416 1.00 95.06 173 LYS A N 1
ATOM 1404 C CA . LYS A 1 173 ? 26.792 -3.912 -49.624 1.00 95.06 173 LYS A CA 1
ATOM 1405 C C . LYS A 1 173 ? 26.746 -2.956 -50.811 1.00 95.06 173 LYS A C 1
ATOM 1407 O O . LYS A 1 173 ? 27.064 -3.350 -51.932 1.00 95.06 173 LYS A O 1
ATOM 1412 N N . ALA A 1 174 ? 26.371 -1.696 -50.592 1.00 96.50 174 ALA A N 1
ATOM 1413 C CA . ALA A 1 174 ? 26.363 -0.685 -51.643 1.00 96.50 174 ALA A CA 1
ATOM 1414 C C . ALA A 1 174 ? 27.780 -0.351 -52.132 1.00 96.50 174 ALA A C 1
ATOM 1416 O O . ALA A 1 174 ? 27.970 -0.166 -53.336 1.00 96.50 174 ALA A O 1
ATOM 1417 N N . LYS A 1 175 ? 28.774 -0.288 -51.235 1.00 97.00 175 LYS A N 1
ATOM 1418 C CA . LYS A 1 175 ? 30.190 -0.116 -51.596 1.00 97.00 175 LYS A CA 1
ATOM 1419 C C . LYS A 1 175 ? 30.691 -1.302 -52.410 1.00 97.00 175 LYS A C 1
ATOM 1421 O O . LYS A 1 175 ? 31.185 -1.082 -53.510 1.00 97.00 175 LYS A O 1
ATOM 1426 N N . LEU A 1 176 ? 30.458 -2.526 -51.938 1.00 95.69 176 LEU A N 1
ATOM 1427 C CA . LEU A 1 176 ? 30.863 -3.744 -52.636 1.00 95.69 176 LEU A CA 1
ATOM 1428 C C . LEU A 1 176 ? 30.214 -3.840 -54.022 1.00 95.69 176 LEU A C 1
ATOM 1430 O O . LEU A 1 176 ? 30.877 -4.157 -55.003 1.00 95.69 176 LEU A O 1
ATOM 1434 N N . ARG A 1 177 ? 28.928 -3.483 -54.143 1.00 92.56 177 ARG A N 1
ATOM 1435 C CA . ARG A 1 177 ? 28.236 -3.437 -55.438 1.00 92.56 177 ARG A CA 1
ATOM 1436 C C . ARG A 1 177 ? 28.847 -2.398 -56.379 1.00 92.56 177 ARG A C 1
ATOM 1438 O O . ARG A 1 177 ? 29.046 -2.697 -57.551 1.00 92.56 177 ARG A O 1
ATOM 1445 N N . LYS A 1 178 ? 29.153 -1.194 -55.885 1.00 96.00 178 LYS A N 1
ATOM 1446 C CA . LYS A 1 178 ? 29.815 -0.144 -56.682 1.00 96.00 178 LYS A CA 1
ATOM 1447 C C . LYS A 1 178 ? 31.212 -0.569 -57.131 1.00 96.00 178 LYS A C 1
ATOM 1449 O O . LYS A 1 178 ? 31.584 -0.310 -58.270 1.00 96.00 178 LYS A O 1
ATOM 1454 N N . GLU A 1 179 ? 31.975 -1.207 -56.251 1.00 95.50 179 GLU A N 1
ATOM 1455 C CA . GLU A 1 179 ? 33.308 -1.726 -56.558 1.00 95.50 179 GLU A CA 1
ATOM 1456 C C . GLU A 1 179 ? 33.247 -2.857 -57.585 1.00 95.50 179 GLU A C 1
ATOM 1458 O O . GLU A 1 179 ? 33.996 -2.842 -58.561 1.00 95.50 179 GLU A O 1
ATOM 1463 N N . TRP A 1 180 ? 32.290 -3.775 -57.439 1.00 94.19 180 TRP A N 1
ATOM 1464 C CA . TRP A 1 180 ? 32.027 -4.815 -58.425 1.00 94.19 180 TRP A CA 1
ATOM 1465 C C . TRP A 1 180 ? 31.637 -4.231 -59.787 1.00 94.19 180 TRP A C 1
ATOM 1467 O O . TRP A 1 180 ? 32.213 -4.639 -60.793 1.00 94.19 180 TRP A O 1
ATOM 1477 N N . ASP A 1 181 ? 30.718 -3.256 -59.833 1.00 92.56 181 ASP A N 1
ATOM 1478 C CA . ASP A 1 181 ? 30.291 -2.583 -61.071 1.00 92.56 181 ASP A CA 1
ATOM 1479 C C . ASP A 1 181 ? 31.487 -1.894 -61.757 1.00 92.56 181 ASP A C 1
ATOM 1481 O O . ASP A 1 181 ? 31.689 -2.042 -62.965 1.00 92.56 181 ASP A O 1
ATOM 1485 N N . LYS A 1 182 ? 32.331 -1.197 -60.983 1.00 94.75 182 LYS A N 1
ATOM 1486 C CA . LYS A 1 182 ? 33.560 -0.563 -61.479 1.00 94.75 182 LYS A CA 1
ATOM 1487 C C . LYS A 1 182 ? 34.533 -1.595 -62.054 1.00 94.75 182 LYS A C 1
ATOM 1489 O O . LYS A 1 182 ? 34.958 -1.455 -63.197 1.00 94.75 182 LYS A O 1
ATOM 1494 N N . ASN A 1 183 ? 34.838 -2.653 -61.305 1.00 91.94 183 ASN A N 1
ATOM 1495 C CA . ASN A 1 183 ? 35.722 -3.730 -61.753 1.00 91.94 183 ASN A CA 1
ATOM 1496 C C . ASN A 1 183 ? 35.160 -4.459 -62.992 1.00 91.94 183 ASN A C 1
ATOM 1498 O O . ASN A 1 183 ? 35.899 -4.832 -63.911 1.00 91.94 183 ASN A O 1
ATOM 1502 N N . TYR A 1 184 ? 33.837 -4.644 -63.051 1.00 91.31 184 TYR A N 1
ATOM 1503 C CA . TYR A 1 184 ? 33.158 -5.209 -64.209 1.00 91.31 184 TYR A CA 1
ATOM 1504 C C . TYR A 1 184 ? 33.368 -4.329 -65.441 1.00 91.31 184 TYR A C 1
ATOM 1506 O O . TYR A 1 184 ? 33.717 -4.872 -66.492 1.00 91.31 184 TYR A O 1
ATOM 1514 N N . GLU A 1 185 ? 33.198 -3.013 -65.330 1.00 91.44 185 GLU A N 1
ATOM 1515 C CA . GLU A 1 185 ? 33.362 -2.084 -66.451 1.00 91.44 185 GLU A CA 1
ATOM 1516 C C . GLU A 1 185 ? 34.832 -1.917 -66.866 1.00 91.44 185 GLU A C 1
ATOM 1518 O O . GLU A 1 185 ? 35.136 -1.959 -68.052 1.00 91.44 185 GLU A O 1
ATOM 1523 N N . GLU A 1 186 ? 35.774 -1.845 -65.926 1.00 88.31 186 GLU A N 1
ATOM 1524 C CA . GLU A 1 186 ? 37.213 -1.776 -66.235 1.00 88.31 186 GLU A CA 1
ATOM 1525 C C . GLU A 1 186 ? 37.706 -3.035 -66.968 1.00 88.31 186 GLU A C 1
ATOM 1527 O O . GLU A 1 186 ? 38.487 -2.964 -67.917 1.00 88.31 186 GLU A O 1
ATOM 1532 N N . SER A 1 187 ? 37.173 -4.208 -66.614 1.00 91.69 187 SER A N 1
ATOM 1533 C CA . SER A 1 187 ? 37.462 -5.468 -67.310 1.00 91.69 187 SER A CA 1
ATOM 1534 C C . SER A 1 187 ? 36.742 -5.614 -68.663 1.00 91.69 187 SER A C 1
ATOM 1536 O O . SER A 1 187 ? 36.916 -6.630 -69.348 1.00 91.69 187 SER A O 1
ATOM 1538 N N . ARG A 1 188 ? 35.908 -4.647 -69.074 1.00 91.25 188 ARG A N 1
ATOM 1539 C CA . ARG A 1 188 ? 35.097 -4.722 -70.300 1.00 91.25 188 ARG A CA 1
ATOM 1540 C C . ARG A 1 188 ? 35.949 -4.871 -71.548 1.00 91.25 188 ARG A C 1
ATOM 1542 O O . ARG A 1 188 ? 35.668 -5.767 -72.338 1.00 91.25 188 ARG A O 1
ATOM 1549 N N . GLU A 1 189 ? 36.984 -4.053 -71.713 1.00 85.69 189 GLU A N 1
ATOM 1550 C CA . GLU A 1 189 ? 37.853 -4.099 -72.898 1.00 85.69 189 GLU A CA 1
ATOM 1551 C C . GLU A 1 189 ? 38.549 -5.455 -73.031 1.00 85.69 189 GLU A C 1
ATOM 1553 O O . GLU A 1 189 ? 38.571 -6.052 -74.106 1.00 85.69 189 GLU A O 1
ATOM 1558 N N . VAL A 1 190 ? 39.034 -6.014 -71.919 1.00 87.56 190 VAL A N 1
ATOM 1559 C CA . VAL A 1 190 ? 39.652 -7.347 -71.897 1.00 87.56 190 VAL A CA 1
ATOM 1560 C C . VAL A 1 190 ? 38.640 -8.425 -72.292 1.00 87.56 190 VAL A C 1
ATOM 1562 O O . VAL A 1 190 ? 38.938 -9.264 -73.145 1.00 87.56 190 VAL A O 1
ATOM 1565 N N . ARG A 1 191 ? 37.419 -8.388 -71.735 1.00 90.81 191 ARG A N 1
ATOM 1566 C CA . ARG A 1 191 ? 36.348 -9.335 -72.096 1.00 90.81 191 ARG A CA 1
ATOM 1567 C C . ARG A 1 191 ? 35.926 -9.196 -73.560 1.00 90.81 191 ARG A C 1
ATOM 1569 O O . ARG A 1 191 ? 35.785 -10.208 -74.243 1.00 90.81 191 ARG A O 1
ATOM 1576 N N . VAL A 1 192 ? 35.757 -7.972 -74.062 1.00 87.62 192 VAL A N 1
ATOM 1577 C CA . VAL A 1 192 ? 35.386 -7.688 -75.458 1.00 87.62 192 VAL A CA 1
ATOM 1578 C C . VAL A 1 192 ? 36.482 -8.152 -76.413 1.00 87.62 192 VAL A C 1
ATOM 1580 O O . VAL A 1 192 ? 36.179 -8.792 -77.419 1.00 87.62 192 VAL A O 1
ATOM 1583 N N . ASN A 1 193 ? 37.751 -7.893 -76.101 1.00 83.88 193 ASN A N 1
ATOM 1584 C CA . ASN A 1 193 ? 38.876 -8.323 -76.928 1.00 83.88 193 ASN A CA 1
ATOM 1585 C C . ASN A 1 193 ? 39.048 -9.847 -76.913 1.00 83.88 193 ASN A C 1
ATOM 1587 O O . ASN A 1 193 ? 39.283 -10.437 -77.967 1.00 83.88 193 ASN A O 1
ATOM 1591 N N . SER A 1 194 ? 38.835 -10.502 -75.766 1.00 89.38 194 SER A N 1
ATOM 1592 C CA . SER A 1 194 ? 38.785 -11.967 -75.667 1.00 89.38 194 SER A CA 1
ATOM 1593 C C . SER A 1 194 ? 37.616 -12.568 -76.463 1.00 89.38 194 SER A C 1
ATOM 1595 O O . SER A 1 194 ? 37.778 -13.580 -77.142 1.00 89.38 194 SER A O 1
ATOM 1597 N N . TRP A 1 195 ? 36.446 -11.924 -76.462 1.00 84.75 195 TRP A N 1
ATOM 1598 C CA . TRP A 1 195 ? 35.311 -12.347 -77.286 1.00 84.75 195 TRP A CA 1
ATOM 1599 C C . TRP A 1 195 ? 35.580 -12.171 -78.786 1.00 84.75 195 TRP A C 1
ATOM 1601 O O . TRP A 1 195 ? 35.300 -13.070 -79.582 1.00 84.75 195 TRP A O 1
ATOM 1611 N N . LYS A 1 196 ? 36.170 -11.037 -79.184 1.00 85.25 196 LYS A N 1
ATOM 1612 C CA . LYS A 1 196 ? 36.582 -10.786 -80.572 1.00 85.25 196 LYS A CA 1
ATOM 1613 C C . LYS A 1 196 ? 37.591 -11.836 -81.041 1.00 85.25 196 LYS A C 1
ATOM 1615 O O . LYS A 1 196 ? 37.406 -12.391 -82.121 1.00 85.25 196 LYS A O 1
ATOM 1620 N N . SER A 1 197 ? 38.607 -12.159 -80.235 1.00 76.19 197 SER A N 1
ATOM 1621 C CA . SER A 1 197 ? 39.603 -13.184 -80.581 1.00 76.19 197 SER A CA 1
ATOM 1622 C C . SER A 1 197 ? 39.015 -14.600 -80.616 1.00 76.19 197 SER A C 1
ATOM 1624 O O . SER A 1 197 ? 39.389 -15.411 -81.467 1.00 76.19 197 SER A O 1
ATOM 1626 N N . PHE A 1 198 ? 38.037 -14.904 -79.758 1.00 82.69 198 PHE A N 1
ATOM 1627 C CA . PHE A 1 198 ? 37.278 -16.152 -79.831 1.00 82.69 198 PHE A CA 1
ATOM 1628 C C . PHE A 1 198 ? 36.488 -16.260 -81.144 1.00 82.69 198 PHE A C 1
ATOM 1630 O O . PHE A 1 198 ? 36.548 -17.291 -81.814 1.00 82.69 198 PHE A O 1
ATOM 1637 N N . GLN A 1 199 ? 35.803 -15.192 -81.566 1.00 80.44 199 GLN A N 1
ATOM 1638 C CA . GLN A 1 199 ? 35.073 -15.174 -82.836 1.00 80.44 199 GLN A CA 1
ATOM 1639 C C . GLN A 1 199 ? 35.988 -15.269 -84.059 1.00 80.44 199 GLN A C 1
ATOM 1641 O O . GLN A 1 199 ? 35.642 -15.969 -85.013 1.00 80.44 199 GLN A O 1
ATOM 1646 N N . THR A 1 200 ? 37.145 -14.599 -84.063 1.00 73.94 200 THR A N 1
ATOM 1647 C CA . THR A 1 200 ? 38.104 -14.731 -85.172 1.00 73.94 200 THR A CA 1
ATOM 1648 C C . THR A 1 200 ? 38.640 -16.156 -85.253 1.00 73.94 200 THR A C 1
ATOM 1650 O O . THR A 1 200 ? 38.608 -16.745 -86.328 1.00 73.94 200 THR A O 1
ATOM 1653 N N . THR A 1 201 ? 38.991 -16.766 -84.120 1.00 66.25 201 THR A N 1
ATOM 1654 C CA . THR A 1 201 ? 39.430 -18.169 -84.052 1.00 66.25 201 THR A CA 1
ATOM 1655 C C . THR A 1 201 ? 38.325 -19.146 -84.486 1.00 66.25 201 THR A C 1
ATOM 1657 O O . THR A 1 201 ? 38.597 -20.139 -85.163 1.00 66.25 201 THR A O 1
ATOM 1660 N N . ALA A 1 202 ? 37.060 -18.870 -84.152 1.00 65.81 202 ALA A N 1
ATOM 1661 C CA . ALA A 1 202 ? 35.910 -19.666 -84.589 1.00 65.81 202 ALA A CA 1
ATOM 1662 C C . ALA A 1 202 ? 35.645 -19.547 -86.105 1.00 65.81 202 ALA A C 1
ATOM 1664 O O . ALA A 1 202 ? 35.290 -20.539 -86.747 1.00 65.81 202 ALA A O 1
ATOM 1665 N N . LYS A 1 203 ? 35.874 -18.371 -86.707 1.00 60.38 203 LYS A N 1
ATOM 1666 C CA . LYS A 1 203 ? 35.840 -18.178 -88.170 1.00 60.38 203 LYS A CA 1
ATOM 1667 C C . LYS A 1 203 ? 36.971 -18.935 -88.875 1.00 60.38 203 LYS A C 1
ATOM 1669 O O . LYS A 1 203 ? 36.739 -19.543 -89.913 1.00 60.38 203 LYS A O 1
ATOM 1674 N N . THR A 1 204 ? 38.165 -18.994 -88.283 1.00 57.19 204 THR A N 1
ATOM 1675 C CA . THR A 1 204 ? 39.275 -19.805 -88.814 1.00 57.19 204 THR A CA 1
ATOM 1676 C C . THR A 1 204 ? 38.987 -21.310 -88.717 1.00 57.19 204 THR A C 1
ATOM 1678 O O . THR A 1 204 ? 39.324 -22.054 -89.633 1.00 57.19 204 THR A O 1
ATOM 1681 N N . LYS A 1 205 ? 38.303 -21.771 -87.658 1.00 54.38 205 LYS A N 1
ATOM 1682 C CA . LYS A 1 205 ? 37.886 -23.182 -87.508 1.00 54.38 205 LYS A CA 1
ATOM 1683 C C . LYS A 1 205 ? 36.724 -23.588 -88.422 1.00 54.38 205 LYS A C 1
ATOM 1685 O O . LYS A 1 205 ? 36.686 -24.725 -88.870 1.00 54.38 205 LYS A O 1
ATOM 1690 N N . THR A 1 206 ? 35.802 -22.682 -88.749 1.00 52.28 206 THR A N 1
ATOM 1691 C CA . THR A 1 206 ? 34.693 -22.974 -89.686 1.00 52.28 206 THR A CA 1
ATOM 1692 C C . THR A 1 206 ? 35.134 -23.049 -91.152 1.00 52.28 206 THR A C 1
ATOM 1694 O O . THR A 1 206 ? 34.446 -23.679 -91.952 1.00 52.28 206 THR A O 1
ATOM 1697 N N . ALA A 1 207 ? 36.317 -22.530 -91.498 1.00 50.62 207 ALA A N 1
ATOM 1698 C CA . ALA A 1 207 ? 36.968 -22.787 -92.787 1.00 50.62 207 ALA A CA 1
ATOM 1699 C C . ALA A 1 207 ? 37.608 -24.197 -92.886 1.00 50.62 207 ALA A C 1
ATOM 1701 O O . ALA A 1 207 ? 37.962 -24.633 -93.980 1.00 50.62 207 ALA A O 1
ATOM 1702 N N . ALA A 1 208 ? 37.701 -24.945 -91.776 1.00 51.84 208 ALA A N 1
ATOM 1703 C CA . ALA A 1 208 ? 38.272 -26.292 -91.697 1.00 51.84 208 ALA A CA 1
ATOM 1704 C C . ALA A 1 208 ? 37.231 -27.339 -91.207 1.00 51.84 208 ALA A C 1
ATOM 1706 O O . ALA A 1 208 ? 37.294 -27.806 -90.078 1.00 51.84 208 ALA A O 1
ATOM 1707 N N . LYS A 1 209 ? 36.259 -27.669 -92.083 1.00 45.78 209 LYS A N 1
ATOM 1708 C CA . LYS A 1 209 ? 35.341 -28.851 -92.164 1.00 45.78 209 LYS A CA 1
ATOM 1709 C C . LYS A 1 209 ? 34.830 -29.568 -90.874 1.00 45.78 209 LYS A C 1
ATOM 1711 O O . LYS A 1 209 ? 35.594 -30.247 -90.202 1.00 45.78 209 LYS A O 1
ATOM 1716 N N . GLY A 1 210 ? 33.491 -29.656 -90.704 1.00 39.88 210 GLY A N 1
ATOM 1717 C CA . GLY A 1 210 ? 32.782 -30.717 -89.928 1.00 39.88 210 GLY A CA 1
ATOM 1718 C C . GLY A 1 210 ? 31.809 -30.249 -88.814 1.00 39.88 210 GLY A C 1
ATOM 1719 O O . GLY A 1 210 ? 32.036 -29.215 -88.209 1.00 39.88 210 GLY A O 1
ATOM 1720 N N . LYS A 1 211 ? 30.708 -30.995 -88.572 1.00 43.25 211 LYS A N 1
ATOM 1721 C CA . LYS A 1 211 ? 29.498 -30.688 -87.740 1.00 43.25 211 LYS A CA 1
ATOM 1722 C C . LYS A 1 211 ? 29.735 -30.255 -86.264 1.00 43.25 211 LYS A C 1
ATOM 1724 O O . LYS A 1 211 ? 30.744 -30.635 -85.680 1.00 43.25 211 LYS A O 1
ATOM 1729 N N . PRO A 1 212 ? 28.773 -29.541 -85.621 1.00 50.59 212 PRO A N 1
ATOM 1730 C CA . PRO A 1 212 ? 28.985 -28.853 -84.347 1.00 50.59 212 PRO A CA 1
ATOM 1731 C C . PRO A 1 212 ? 28.665 -29.725 -83.123 1.00 50.59 212 PRO A C 1
ATOM 1733 O O . PRO A 1 212 ? 27.597 -30.329 -83.036 1.00 50.59 212 PRO A O 1
ATOM 1736 N N . THR A 1 213 ? 29.550 -29.720 -82.126 1.00 43.62 213 THR A N 1
ATOM 1737 C CA . THR A 1 213 ? 29.253 -30.205 -80.771 1.00 43.62 213 THR A CA 1
ATOM 1738 C C . THR A 1 213 ? 28.961 -29.011 -79.866 1.00 43.62 213 THR A C 1
ATOM 1740 O O . THR A 1 213 ? 29.864 -28.255 -79.509 1.00 43.62 213 THR A O 1
ATOM 1743 N N . THR A 1 214 ? 27.689 -28.830 -79.512 1.00 50.62 214 THR A N 1
ATOM 1744 C CA . THR A 1 214 ? 27.198 -27.816 -78.571 1.00 50.62 214 THR A CA 1
ATOM 1745 C C . THR A 1 214 ? 27.810 -28.027 -77.187 1.00 50.62 214 THR A C 1
ATOM 1747 O O . THR A 1 214 ? 27.312 -28.812 -76.385 1.00 50.62 214 THR A O 1
ATOM 1750 N N . THR A 1 215 ? 28.881 -27.304 -76.869 1.00 49.44 215 THR A N 1
ATOM 1751 C CA . THR A 1 215 ? 29.339 -27.147 -75.485 1.00 49.44 215 THR A CA 1
ATOM 1752 C C . THR A 1 215 ? 28.693 -25.896 -74.905 1.00 49.44 215 THR A C 1
ATOM 1754 O O . THR A 1 215 ? 29.145 -24.776 -75.134 1.00 49.44 215 THR A O 1
ATOM 1757 N N . LEU A 1 216 ? 27.596 -26.115 -74.180 1.00 54.66 216 LEU A N 1
ATOM 1758 C CA . LEU A 1 216 ? 26.868 -25.132 -73.383 1.00 54.66 216 LEU A CA 1
ATOM 1759 C C . LEU A 1 216 ? 27.836 -24.335 -72.489 1.00 54.66 216 LEU A C 1
ATOM 1761 O O . LEU A 1 216 ? 28.454 -24.903 -71.585 1.00 54.66 216 LEU A O 1
ATOM 1765 N N . PHE A 1 217 ? 27.970 -23.035 -72.765 1.00 57.12 217 PHE A N 1
ATOM 1766 C CA . PHE A 1 217 ? 28.765 -22.087 -71.983 1.00 57.12 217 PHE A CA 1
ATOM 1767 C C . PHE A 1 217 ? 28.274 -22.082 -70.529 1.00 57.12 217 PHE A C 1
ATOM 1769 O O . PHE A 1 217 ? 27.132 -21.716 -70.257 1.00 57.12 217 PHE A O 1
ATOM 1776 N N . LYS A 1 218 ? 29.127 -22.515 -69.595 1.00 55.66 218 LYS A N 1
ATOM 1777 C CA . LYS A 1 218 ? 28.884 -22.374 -68.155 1.00 55.66 218 LYS A CA 1
ATOM 1778 C C . LYS A 1 218 ? 29.636 -21.137 -67.661 1.00 55.66 218 LYS A C 1
ATOM 1780 O O . LYS A 1 218 ? 30.853 -21.091 -67.850 1.00 55.66 218 LYS A O 1
ATOM 1785 N N . PRO A 1 219 ? 28.959 -20.153 -67.043 1.00 52.12 219 PRO A N 1
ATOM 1786 C CA . PRO A 1 219 ? 29.634 -19.003 -66.460 1.00 52.12 219 PRO A CA 1
ATOM 1787 C C . PRO A 1 219 ? 30.682 -19.455 -65.431 1.00 52.12 219 PRO A C 1
ATOM 1789 O O . PRO A 1 219 ? 30.423 -20.403 -64.680 1.00 52.12 219 PRO A O 1
ATOM 1792 N N . PRO A 1 220 ? 31.859 -18.810 -65.377 1.00 55.72 220 PRO A N 1
ATOM 1793 C CA . PRO A 1 220 ? 32.859 -19.108 -64.361 1.00 55.72 220 PRO A CA 1
ATOM 1794 C C . PRO A 1 220 ? 32.283 -18.819 -62.970 1.00 55.72 220 PRO A C 1
ATOM 1796 O O . PRO A 1 220 ? 31.661 -17.779 -62.753 1.00 55.72 220 PRO A O 1
ATOM 1799 N N . LYS A 1 221 ? 32.472 -19.757 -62.032 1.00 50.75 221 LYS A N 1
ATOM 1800 C CA . LYS A 1 221 ? 32.015 -19.59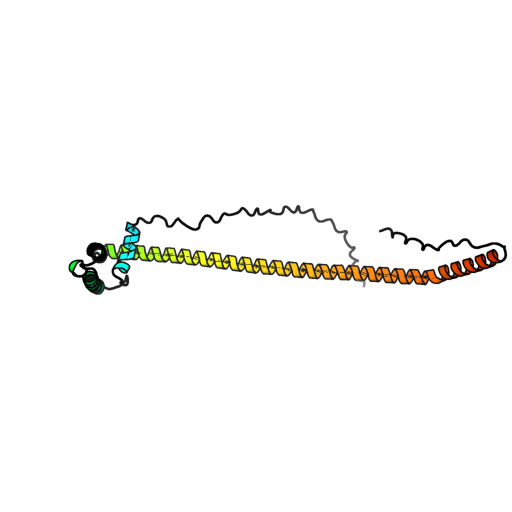5 -60.645 1.00 50.75 221 LYS A CA 1
ATOM 1801 C C . LYS A 1 221 ? 32.664 -18.338 -60.041 1.00 50.75 221 LYS A C 1
ATOM 1803 O O . LYS A 1 221 ? 33.868 -18.155 -60.246 1.00 50.75 221 LYS A O 1
ATOM 1808 N N . PRO A 1 222 ? 31.916 -17.492 -59.306 1.00 58.78 222 PRO A N 1
ATOM 1809 C CA . PRO A 1 222 ? 32.516 -16.368 -58.600 1.00 58.78 222 PRO A CA 1
ATOM 1810 C C . PRO A 1 222 ? 33.580 -16.908 -57.639 1.00 58.78 222 PRO A C 1
ATOM 1812 O O . PRO A 1 222 ? 33.330 -17.867 -56.904 1.00 58.78 222 PRO A O 1
ATOM 1815 N N . LYS A 1 223 ? 34.793 -16.350 -57.710 1.00 53.34 223 LYS A N 1
ATOM 1816 C CA . LYS A 1 223 ? 35.872 -16.717 -56.790 1.00 53.34 223 LYS A CA 1
ATOM 1817 C C . LYS A 1 223 ? 35.460 -16.254 -55.386 1.00 53.34 223 LYS A C 1
ATOM 1819 O O . LYS A 1 223 ? 35.052 -15.100 -55.270 1.00 53.34 223 LYS A O 1
ATOM 1824 N N . PRO A 1 224 ? 35.530 -17.112 -54.355 1.00 49.88 224 PRO A N 1
ATOM 1825 C CA . PRO A 1 224 ? 35.310 -16.667 -52.989 1.00 49.88 224 PRO A CA 1
ATOM 1826 C C . PRO A 1 224 ? 36.404 -15.660 -52.631 1.00 49.88 224 PRO A C 1
ATOM 1828 O O . PRO A 1 224 ? 37.592 -15.931 -52.802 1.00 49.88 224 PRO A O 1
ATOM 1831 N N . GLU A 1 225 ? 35.976 -14.481 -52.207 1.00 51.44 225 GLU A N 1
ATOM 1832 C CA . GLU A 1 225 ? 36.833 -13.410 -51.721 1.00 51.44 225 GLU A CA 1
ATOM 1833 C C . GLU A 1 225 ? 37.468 -13.870 -50.399 1.00 51.44 225 GLU A C 1
ATOM 1835 O O . GLU A 1 225 ? 36.769 -14.296 -49.477 1.00 51.44 225 GLU A O 1
ATOM 1840 N N . THR A 1 226 ? 38.800 -13.892 -50.338 1.00 54.84 226 THR A N 1
ATOM 1841 C CA . THR A 1 226 ? 39.548 -14.182 -49.109 1.00 54.84 226 THR A CA 1
ATOM 1842 C C . THR A 1 226 ? 39.335 -13.031 -48.133 1.00 54.84 226 THR A C 1
ATOM 1844 O O . THR A 1 226 ? 39.826 -11.931 -48.379 1.00 54.84 226 THR A O 1
ATOM 1847 N N . ARG A 1 227 ? 38.573 -13.305 -47.072 1.00 42.16 227 ARG A N 1
ATOM 1848 C CA . ARG A 1 227 ? 38.417 -12.445 -45.895 1.00 42.16 227 ARG A CA 1
ATOM 1849 C C . ARG A 1 227 ? 39.672 -12.472 -45.031 1.00 42.16 227 ARG A C 1
ATOM 1851 O O . ARG A 1 227 ? 40.243 -13.578 -44.887 1.00 42.16 227 ARG A O 1
#

Sequence (227 aa):
MNPSVPPATTPTPSQPLPETIKQEPSITISSFTTTETTTDIPAIKTEELFNEFYTEVLQIDPNLAFEDIAKQYRKLSMLVHPDKNPNQPERAQVAFEAVNKAYKLLEDEKERKKCLEVVDEAKERVEEMYKRALWSMTCKLFADIERLRVREEERKAEERKRKAEEKADGEEKAKLRKEWDKNYEESREVRVNSWKSFQTTAKTKTAAKGKPTTTLFKPPKPKPETR

Organism: NCBI:txid1234261